Protein AF-A0A6J2WU23-F1 (afdb_monomer_lite)

Sequence (250 aa):
MPKSSPPLPSPATCTYACARCKHEIQDKYLLKINNLTWHVRCLECSVCRTSLQRICYIKNKEIFCKMDYLSLFGEKCAWCRLQFSACDWVRKARGNTYHLTCFACFSCKRQLSTGEEFGLVENRVLCRIHYDSMVESLRKAAENGSEITIEKVLPSTCSSKPSKRARTSFTEEQLQVMRRQFSQDNNPDARMLQRLANITGLSRRVIQVWFQNCRARHKKHPPQHRPLTEGASQSPLSVPPFSGEFYFSV

Radius of gyration: 31.5 Å; chains: 1; bounding box: 68×44×121 Å

Foldseek 3Di:
DDDDDDDDPDPPPPFQAAPQPRHTDPDPDWDADPNHIHDQQRQAAPPPRHRDNDDWDDDPNGIHDPVVCCVVPNAAAQQLRHTDDPPFDWFDDPNGIHGQQQCAALVPSHRDDFQFWWFADSNHIHGPVLVVVLVVVVVVCVVVVHDDDPCNSRPPPDPDPPPCPPDPDADPVLVVLLVVVCVVPLDDDPVVLVVSCVVRVHDSVVSNVVSVVVVVVVVDDDDDDDDDDDDDDDDDDDDPDPPRDTDGTD

Organism: Chanos chanos (NCBI:txid29144)

InterPro domains:
  IPR001356 Homeodomain [PF00046] (164-220)
  IPR001356 Homeodomain [PS50071] (161-221)
  IPR001356 Homeodomain [SM00389] (163-225)
  IPR001356 Homeodomain [cd00086] (164-221)
  IPR001781 Zinc finger, LIM-type [PF00412] (18-72)
  IPR001781 Zinc finger, LIM-type [PF00412] (77-132)
  IPR001781 Zinc finger, LIM-type [PS00478] (18-52)
  IPR001781 Zinc finger, LIM-type [PS00478] (77-112)
  IPR001781 Zinc finger, LIM-type [PS50023] (16-75)
  IPR001781 Zinc finger, LIM-type [PS50023] (76-137)
  IPR001781 Zinc finger, LIM-type [SM00132] (17-68)
  IPR001781 Zinc finger, LIM-type [SM00132] (76-130)
  IPR009057 Homedomain-like superfamily [SSF46689] (157-221)
  IPR017970 Homeobox, conserved site [PS00027] (196-219)
  IPR050453 LIM/homeobox transcription factors [PTHR24208] (15-232)

Secondary structure (DSSP, 8-state):
-PPPPPPPPPP-----BBTTT-SB--SSSEEEETTEEEEGGG-B-TTT--B-SS--EEETTEEE-HHHHHHHHS-B-TTT-PBPPTT--EEEETTEEEETTT-B-TTT-PBPPTT-EEEEETTEEEEHHHHHHHHHHHHHHHHTT----HHHHS--------------PPPHHHHHHHHHHHHH-SS--HHHHHHHHHHH---HHHHHHHHHHHHHHHT-------------------------PPEE--

pLDDT: mean 75.39, std 20.32, range [25.83, 94.06]

Structure (mmCIF, N/CA/C/O backbone):
data_AF-A0A6J2WU23-F1
#
_entry.id   AF-A0A6J2WU23-F1
#
loop_
_atom_site.group_PDB
_atom_site.id
_atom_site.type_symbol
_atom_site.label_atom_id
_atom_site.label_alt_id
_atom_site.label_comp_id
_atom_site.label_asym_id
_atom_site.label_entity_id
_atom_site.label_seq_id
_atom_site.pdbx_PDB_ins_code
_atom_site.Cartn_x
_atom_site.Cartn_y
_atom_site.Cartn_z
_atom_site.occupancy
_atom_site.B_iso_or_equiv
_atom_site.auth_seq_id
_atom_site.auth_comp_id
_atom_site.auth_asym_id
_atom_site.auth_atom_id
_atom_site.pdbx_PDB_model_num
ATOM 1 N N . MET A 1 1 ? -26.355 -0.522 82.756 1.00 44.69 1 MET A N 1
ATOM 2 C CA . MET A 1 1 ? -25.487 0.212 81.810 1.00 44.69 1 MET A CA 1
ATOM 3 C C . MET A 1 1 ? -25.199 -0.699 80.621 1.00 44.69 1 MET A C 1
ATOM 5 O O . MET A 1 1 ? -24.322 -1.550 80.735 1.00 44.69 1 MET A O 1
ATOM 9 N N . PRO A 1 2 ? -25.997 -0.643 79.541 1.00 41.84 2 PRO A N 1
ATOM 10 C CA . PRO A 1 2 ? -25.781 -1.491 78.374 1.00 41.84 2 PRO A CA 1
ATOM 11 C C . PRO A 1 2 ? -24.581 -0.972 77.571 1.00 41.84 2 PRO A C 1
ATOM 13 O O . PRO A 1 2 ? -24.478 0.218 77.286 1.00 41.84 2 PRO A O 1
ATOM 16 N N . LYS A 1 3 ? -23.649 -1.880 77.265 1.00 41.31 3 LYS A N 1
ATOM 17 C CA . LYS A 1 3 ? -22.446 -1.622 76.467 1.00 41.31 3 LYS A CA 1
ATOM 18 C C . LYS A 1 3 ? -22.849 -1.348 75.017 1.00 41.31 3 LYS A C 1
ATOM 20 O O . LYS A 1 3 ? -23.536 -2.164 74.408 1.00 41.31 3 LYS A O 1
ATOM 25 N N . SER A 1 4 ? -22.407 -0.214 74.485 1.00 42.97 4 SER A N 1
ATOM 26 C CA . SER A 1 4 ? -22.472 0.128 73.068 1.00 42.97 4 SER A CA 1
ATOM 27 C C . SER A 1 4 ? -21.645 -0.868 72.256 1.00 42.97 4 SER A C 1
ATOM 29 O O . SER A 1 4 ? -20.451 -1.059 72.490 1.00 42.97 4 SER A O 1
ATOM 31 N N . SER A 1 5 ? -22.302 -1.539 71.318 1.00 44.44 5 SER A N 1
ATOM 32 C CA . SER A 1 5 ? -21.668 -2.382 70.313 1.00 44.44 5 SER A CA 1
ATOM 33 C C . SER A 1 5 ? -20.854 -1.523 69.331 1.00 44.44 5 SER A C 1
ATOM 35 O O . SER A 1 5 ? -21.284 -0.421 68.980 1.00 44.44 5 SER A O 1
ATOM 37 N N . PRO A 1 6 ? -19.682 -1.994 68.869 1.00 57.41 6 PRO A N 1
ATOM 38 C CA . PRO A 1 6 ? -18.929 -1.310 67.825 1.00 57.41 6 PRO A CA 1
ATOM 39 C C . PRO A 1 6 ? -19.648 -1.442 66.468 1.00 57.41 6 PRO A C 1
ATOM 41 O O . PRO A 1 6 ? -20.333 -2.445 66.236 1.00 57.41 6 PRO A O 1
ATOM 44 N N . PRO A 1 7 ? -19.509 -0.458 65.559 1.00 53.03 7 PRO A N 1
ATOM 45 C CA . PRO A 1 7 ? -20.098 -0.544 64.230 1.00 53.03 7 PRO A CA 1
ATOM 46 C C . PRO A 1 7 ? -19.450 -1.685 63.435 1.00 53.03 7 PRO A C 1
ATOM 48 O O . PRO A 1 7 ? -18.230 -1.854 63.437 1.00 53.03 7 PRO A O 1
ATOM 51 N N . LEU A 1 8 ? -20.288 -2.477 62.764 1.00 44.59 8 LEU A N 1
ATOM 52 C CA . LEU A 1 8 ? -19.868 -3.525 61.834 1.00 44.59 8 LEU A CA 1
ATOM 53 C C . LEU A 1 8 ? -19.018 -2.922 60.699 1.00 44.59 8 LEU A C 1
ATOM 55 O O . LEU A 1 8 ? -19.364 -1.850 60.196 1.00 44.59 8 LEU A O 1
ATOM 59 N N . PRO A 1 9 ? -17.951 -3.602 60.239 1.00 49.75 9 PRO A N 1
ATOM 60 C CA . PRO A 1 9 ? -17.239 -3.191 59.040 1.00 49.75 9 PRO A CA 1
ATOM 61 C C . PRO A 1 9 ? -18.175 -3.360 57.838 1.00 49.75 9 PRO A C 1
ATOM 63 O O . PRO A 1 9 ? -18.618 -4.466 57.525 1.00 49.75 9 PRO A O 1
ATOM 66 N N . SER A 1 10 ? -18.498 -2.250 57.175 1.00 53.28 10 SER A N 1
ATOM 67 C CA . SER A 1 10 ? -19.174 -2.255 55.879 1.00 53.28 10 SER A CA 1
ATOM 68 C C . SER A 1 10 ? -18.409 -3.165 54.912 1.00 53.28 10 SER A C 1
ATOM 70 O O . SER A 1 10 ? -17.175 -3.087 54.884 1.00 53.28 10 SER A O 1
ATOM 72 N N . PRO A 1 11 ? -19.086 -4.005 54.106 1.00 46.84 11 PRO A N 1
ATOM 73 C CA . PRO A 1 11 ? -18.400 -4.799 53.100 1.00 46.84 11 PRO A CA 1
ATOM 74 C C . PRO A 1 11 ? -17.644 -3.830 52.195 1.00 46.84 11 PRO A C 1
ATOM 76 O O . PRO A 1 11 ? -18.236 -2.881 51.684 1.00 46.84 11 PRO A O 1
ATOM 79 N N . ALA A 1 12 ? -16.335 -4.033 52.052 1.00 48.00 12 ALA A N 1
ATOM 80 C CA . ALA A 1 12 ? -15.508 -3.276 51.129 1.00 48.00 12 ALA A CA 1
ATOM 81 C C . ALA A 1 12 ? -16.074 -3.474 49.718 1.00 48.00 12 ALA A C 1
ATOM 83 O O . ALA A 1 12 ? -15.761 -4.446 49.030 1.00 48.00 12 ALA A O 1
ATOM 84 N N . THR A 1 13 ? -16.974 -2.586 49.301 1.00 52.56 13 THR A N 1
ATOM 85 C CA . THR A 1 13 ? -17.459 -2.533 47.933 1.00 52.56 13 THR A CA 1
ATOM 86 C C . THR A 1 13 ? -16.245 -2.193 47.093 1.00 52.56 13 THR A C 1
ATOM 88 O O . THR A 1 13 ? -15.684 -1.107 47.216 1.00 52.56 13 THR A O 1
ATOM 91 N N . CYS A 1 14 ? -15.779 -3.157 46.304 1.00 55.19 14 CYS A N 1
ATOM 92 C CA . CYS A 1 14 ? -14.702 -2.950 45.352 1.00 55.19 14 CYS A CA 1
ATOM 93 C C . CYS A 1 14 ? -15.220 -1.954 44.304 1.00 55.19 14 CYS A C 1
ATOM 95 O O . CYS A 1 14 ? -15.916 -2.337 43.364 1.00 55.19 14 CYS A O 1
ATOM 97 N N . THR A 1 15 ? -14.990 -0.661 44.527 1.00 75.31 15 THR A N 1
ATOM 98 C CA . THR A 1 15 ? -15.504 0.395 43.661 1.00 75.31 15 THR A CA 1
ATOM 99 C C . THR A 1 15 ? -14.619 0.489 42.426 1.00 75.31 15 THR A C 1
ATOM 101 O O . THR A 1 15 ? -13.442 0.848 42.470 1.00 75.31 15 THR A O 1
ATOM 104 N N . TYR A 1 16 ? -15.173 0.094 41.281 1.00 85.88 16 TYR A N 1
ATOM 105 C CA . TYR A 1 16 ? -14.473 0.180 40.005 1.00 85.88 16 TYR A CA 1
ATOM 106 C C . TYR A 1 16 ? -14.547 1.614 39.482 1.00 85.88 16 TYR A C 1
ATOM 108 O O . TYR A 1 16 ? -15.615 2.083 39.099 1.00 85.88 16 TYR A O 1
ATOM 116 N N . ALA A 1 17 ? -13.417 2.320 39.431 1.00 90.44 17 ALA A N 1
ATOM 117 C CA . ALA A 1 17 ? -13.354 3.673 38.883 1.00 90.44 17 ALA A CA 1
ATOM 118 C C . ALA A 1 17 ? -13.149 3.652 37.359 1.00 90.44 17 ALA A C 1
ATOM 120 O O . ALA A 1 17 ? -12.298 2.931 36.830 1.00 90.44 17 ALA A O 1
ATOM 121 N N . CYS A 1 18 ? -13.906 4.461 36.618 1.00 89.50 18 CYS A N 1
ATOM 122 C CA . CYS A 1 18 ? -13.757 4.558 35.172 1.00 89.50 18 CYS A CA 1
ATOM 123 C C . CYS A 1 18 ? -12.449 5.267 34.799 1.00 89.50 18 CYS A C 1
ATOM 125 O O . CYS A 1 18 ? -12.229 6.428 35.138 1.00 89.50 18 CYS A O 1
ATOM 127 N N . ALA A 1 19 ? -11.606 4.616 34.001 1.00 86.75 19 ALA A N 1
ATOM 128 C CA . ALA A 1 19 ? -10.313 5.161 33.599 1.00 86.75 19 ALA A CA 1
ATOM 129 C C . ALA A 1 19 ? -10.407 6.460 32.772 1.00 86.75 19 ALA A C 1
ATOM 131 O O . ALA A 1 19 ? -9.447 7.235 32.782 1.00 86.75 19 ALA A O 1
ATOM 132 N N . ARG A 1 20 ? -11.552 6.733 32.126 1.00 86.44 20 ARG A N 1
ATOM 133 C CA . ARG A 1 20 ? -11.805 7.972 31.372 1.00 86.44 20 ARG A CA 1
ATOM 134 C C . ARG A 1 20 ? -12.333 9.109 32.232 1.00 86.44 20 ARG A C 1
ATOM 136 O O . ARG A 1 20 ? -11.664 10.123 32.372 1.00 86.44 20 ARG A O 1
ATOM 143 N N . CYS A 1 21 ? -13.546 8.958 32.767 1.00 89.31 21 CYS A N 1
ATOM 144 C CA . C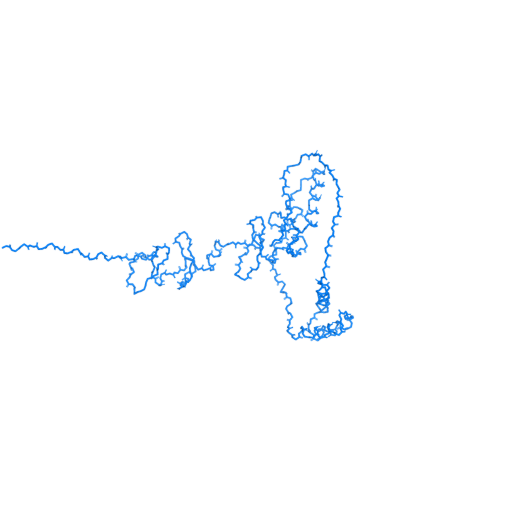YS A 1 21 ? -14.222 10.035 33.487 1.00 89.31 21 CYS A CA 1
ATOM 145 C C . CYS A 1 21 ? -13.824 10.105 34.962 1.00 89.31 21 CYS A C 1
ATOM 147 O O . CYS A 1 21 ? -14.215 11.054 35.624 1.00 89.31 21 CYS A O 1
ATOM 149 N N . LYS A 1 22 ? -13.075 9.123 35.480 1.00 89.06 22 LYS A N 1
ATOM 150 C CA . LYS A 1 22 ? -12.632 9.012 36.883 1.00 89.06 22 LYS A CA 1
ATOM 151 C C . LYS A 1 22 ? -13.746 8.823 37.917 1.00 89.06 22 LYS A C 1
ATOM 153 O O . LYS A 1 22 ? -13.446 8.736 39.098 1.00 89.06 22 LYS A O 1
ATOM 158 N N . HIS A 1 23 ? -14.997 8.696 37.480 1.00 88.88 23 HIS A N 1
ATOM 159 C CA . HIS A 1 23 ? -16.135 8.415 38.354 1.00 88.88 23 HIS A CA 1
ATOM 160 C C . HIS A 1 23 ? -16.302 6.909 38.578 1.00 88.88 23 HIS A C 1
ATOM 162 O O . HIS A 1 23 ? -15.883 6.106 37.738 1.00 88.88 23 HIS A O 1
ATOM 168 N N . GLU A 1 24 ? -16.932 6.532 39.688 1.00 90.69 24 GLU A N 1
ATOM 169 C CA . GLU A 1 24 ? -17.280 5.142 39.988 1.00 90.69 24 GLU A CA 1
ATOM 170 C C . GLU A 1 24 ? -18.292 4.577 38.987 1.00 90.69 24 GLU A C 1
ATOM 172 O O . GLU A 1 24 ? -19.225 5.259 38.560 1.00 90.69 24 GLU A O 1
ATOM 177 N N . ILE A 1 25 ? -18.096 3.313 38.616 1.00 89.75 25 ILE A N 1
ATOM 178 C CA . ILE A 1 25 ? -18.970 2.584 37.705 1.00 89.75 25 ILE A CA 1
ATOM 179 C C . ILE A 1 25 ? -20.059 1.900 38.527 1.00 89.75 25 ILE A C 1
ATOM 181 O O . ILE A 1 25 ? -19.815 0.880 39.167 1.00 89.75 25 ILE A O 1
ATOM 185 N N . GLN A 1 26 ? -21.264 2.459 38.467 1.00 87.25 26 GLN A N 1
ATOM 186 C CA . GLN A 1 26 ? -22.479 1.881 39.058 1.00 87.25 26 GLN A CA 1
ATOM 187 C C . GLN A 1 26 ? -23.346 1.146 38.016 1.00 87.25 26 GLN A C 1
ATOM 189 O O . GLN A 1 26 ? -24.405 0.613 38.343 1.00 87.25 26 GLN A O 1
ATOM 194 N N . ASP A 1 27 ? -22.907 1.120 36.752 1.00 84.56 27 ASP A N 1
ATOM 195 C CA . ASP A 1 27 ? -23.620 0.473 35.649 1.00 84.56 27 ASP A CA 1
ATOM 196 C C . ASP A 1 27 ? -23.732 -1.048 35.865 1.00 84.56 27 ASP A C 1
ATOM 198 O O . ASP A 1 27 ? -22.808 -1.698 36.354 1.00 84.56 27 ASP A O 1
ATOM 202 N N . LYS A 1 28 ? -24.834 -1.647 35.385 1.00 85.56 28 LYS A N 1
ATOM 203 C CA . LYS A 1 28 ? -25.058 -3.108 35.415 1.00 85.56 28 LYS A CA 1
ATOM 204 C C . LYS A 1 28 ? -23.941 -3.902 34.723 1.00 85.56 28 LYS A C 1
ATOM 206 O O . LYS A 1 28 ? -23.677 -5.045 35.088 1.00 85.56 28 LYS A O 1
ATOM 211 N N . TYR A 1 29 ? -23.316 -3.310 33.707 1.00 84.69 29 TYR A N 1
ATOM 212 C CA . TYR A 1 29 ? -22.231 -3.912 32.942 1.00 84.69 29 TYR A CA 1
ATOM 213 C C . TYR A 1 29 ? -21.054 -2.940 32.868 1.00 84.69 29 TYR A C 1
ATOM 215 O O . TYR A 1 29 ? -21.227 -1.774 32.515 1.00 84.69 29 TYR A O 1
ATOM 223 N N . LEU A 1 30 ? -19.850 -3.440 33.149 1.00 88.06 30 LEU A N 1
ATOM 224 C CA . LEU A 1 30 ? -18.594 -2.702 33.022 1.00 88.06 30 LEU A CA 1
ATOM 225 C C . LEU A 1 30 ? -17.672 -3.389 32.019 1.00 88.06 30 LEU A C 1
ATOM 227 O O . LEU A 1 30 ? -17.713 -4.608 31.850 1.00 88.06 30 LEU A O 1
ATOM 231 N N . LEU A 1 31 ? -16.815 -2.608 31.367 1.00 86.31 31 LEU A N 1
ATOM 232 C CA . LEU A 1 31 ? -15.816 -3.123 30.435 1.00 86.31 31 LEU A CA 1
ATOM 233 C C . LEU A 1 31 ? -14.444 -3.095 31.106 1.00 86.31 31 LEU A C 1
ATOM 235 O O . LEU A 1 31 ? -13.996 -2.043 31.563 1.00 86.31 31 LEU A O 1
ATOM 239 N N . LYS A 1 32 ? -13.767 -4.246 31.163 1.00 86.38 32 LYS A N 1
ATOM 240 C CA . LYS A 1 32 ? -12.414 -4.373 31.717 1.00 86.38 32 LYS A CA 1
ATOM 241 C C . LYS A 1 32 ? -11.422 -4.661 30.597 1.00 86.38 32 LYS A C 1
ATOM 243 O O . LYS A 1 32 ? -11.513 -5.694 29.943 1.00 86.38 32 LYS A O 1
ATOM 248 N N . ILE A 1 33 ? -10.476 -3.751 30.377 1.00 83.69 33 ILE A N 1
ATOM 249 C CA . ILE A 1 33 ? -9.477 -3.858 29.309 1.00 83.69 33 ILE A CA 1
ATOM 250 C C . ILE A 1 33 ? -8.111 -3.467 29.872 1.00 83.69 33 ILE A C 1
ATOM 252 O O . ILE A 1 33 ? -7.946 -2.371 30.404 1.00 83.69 33 ILE A O 1
ATOM 256 N N . ASN A 1 34 ? -7.131 -4.370 29.759 1.00 80.31 34 ASN A N 1
ATOM 257 C CA . ASN A 1 34 ? -5.760 -4.184 30.252 1.00 80.31 34 ASN A CA 1
ATOM 258 C C . ASN A 1 34 ? -5.694 -3.694 31.717 1.00 80.31 34 ASN A C 1
ATOM 260 O O . ASN A 1 34 ? -4.994 -2.736 32.037 1.00 80.31 34 ASN A O 1
ATOM 264 N N . ASN A 1 35 ? -6.486 -4.323 32.594 1.00 82.69 35 ASN A N 1
ATOM 265 C CA . ASN A 1 35 ? -6.643 -3.986 34.019 1.00 82.69 35 ASN A CA 1
ATOM 266 C C . ASN A 1 35 ? -7.264 -2.614 34.334 1.00 82.69 35 ASN A C 1
ATOM 268 O O . ASN A 1 35 ? -7.374 -2.258 35.504 1.00 82.69 35 ASN A O 1
ATOM 272 N N . LEU A 1 36 ? -7.741 -1.882 33.328 1.00 86.25 36 LEU A N 1
ATOM 273 C CA . LEU A 1 36 ? -8.534 -0.668 33.501 1.00 86.25 36 LEU A CA 1
ATOM 274 C C . LEU A 1 36 ? -10.021 -0.968 33.307 1.00 86.25 36 LEU A C 1
ATOM 276 O O . LEU A 1 36 ? -10.394 -1.783 32.462 1.00 86.25 36 LEU A O 1
ATOM 280 N N . THR A 1 37 ? -10.870 -0.281 34.065 1.00 89.25 37 THR A N 1
ATOM 281 C CA . THR A 1 37 ? -12.329 -0.403 33.990 1.00 89.25 37 THR A CA 1
ATOM 282 C C . THR A 1 37 ? -12.953 0.826 33.341 1.00 89.25 37 THR A C 1
ATOM 284 O O . THR A 1 37 ? -12.510 1.953 33.561 1.00 89.25 37 THR A O 1
ATOM 287 N N . TRP A 1 38 ? -13.979 0.623 32.517 1.00 88.62 38 TRP A N 1
ATOM 288 C CA . TRP A 1 38 ? -14.621 1.668 31.721 1.00 88.62 38 TRP A CA 1
ATOM 289 C C . TRP A 1 38 ? -1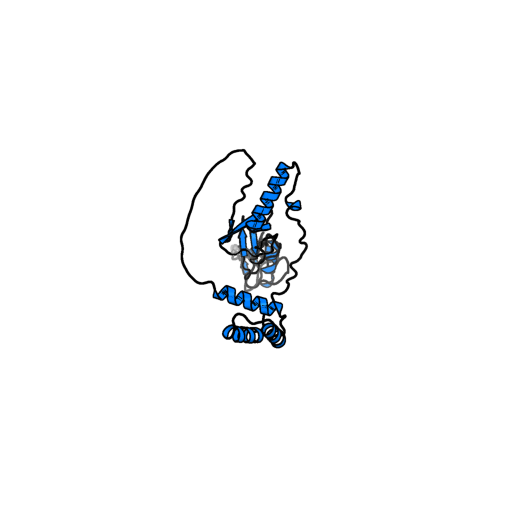6.141 1.497 31.739 1.00 88.62 38 TRP A C 1
ATOM 291 O O . TRP A 1 38 ? -16.637 0.370 31.672 1.00 88.62 38 TRP A O 1
ATOM 301 N N . HIS A 1 39 ? -16.881 2.610 31.766 1.00 88.94 39 HIS A N 1
ATOM 302 C CA . HIS A 1 39 ? -18.295 2.577 31.388 1.00 88.94 39 HIS A CA 1
ATOM 303 C C . HIS A 1 39 ? -18.425 2.174 29.916 1.00 88.94 39 HIS A C 1
ATOM 305 O O . HIS A 1 39 ? -17.589 2.571 29.098 1.00 88.94 39 HIS A O 1
ATOM 311 N N . VAL A 1 40 ? -19.525 1.506 29.557 1.00 86.81 40 VAL A N 1
ATOM 312 C CA . VAL A 1 40 ? -19.837 1.153 28.158 1.00 86.81 40 VAL A CA 1
ATOM 313 C C . VAL A 1 40 ? -19.834 2.398 27.263 1.00 86.81 40 VAL A C 1
ATOM 315 O O . VAL A 1 40 ? -19.219 2.405 26.202 1.00 86.81 40 VAL A O 1
ATOM 318 N N . ARG A 1 41 ? -20.432 3.495 27.742 1.00 86.69 41 ARG A N 1
ATOM 319 C CA . ARG A 1 41 ? -20.443 4.800 27.056 1.00 86.69 41 ARG A CA 1
ATOM 320 C C . ARG A 1 41 ? -19.096 5.522 27.053 1.00 86.69 41 ARG A C 1
ATOM 322 O O . ARG A 1 41 ? -18.841 6.348 26.194 1.00 86.69 41 ARG A O 1
ATOM 329 N N . CYS A 1 42 ? -18.228 5.249 28.027 1.00 87.31 42 CYS A N 1
ATOM 330 C CA . CYS A 1 42 ? -16.946 5.944 28.129 1.00 87.31 42 CYS A CA 1
ATOM 331 C C . CYS A 1 42 ? -15.865 5.305 27.257 1.00 87.31 42 CYS A C 1
ATOM 333 O O . CYS A 1 42 ? -14.814 5.922 27.083 1.00 87.31 42 CYS A O 1
ATOM 335 N N . LEU A 1 43 ? -16.101 4.111 26.712 1.00 88.38 43 LEU A N 1
ATOM 336 C CA . LEU A 1 43 ? -15.170 3.434 25.826 1.00 88.38 43 LEU A CA 1
ATOM 337 C C . LEU A 1 43 ? -15.256 4.020 24.408 1.00 88.38 43 LEU A C 1
ATOM 339 O O . LEU A 1 43 ? -15.956 3.507 23.541 1.00 88.38 43 LEU A O 1
ATOM 343 N N . GLU A 1 44 ? -14.543 5.117 24.173 1.00 90.69 44 GLU A N 1
ATOM 344 C CA . GLU A 1 44 ? -14.465 5.782 22.868 1.00 90.69 44 GLU A CA 1
ATOM 345 C C . GLU A 1 44 ? -13.011 5.981 22.454 1.00 90.69 44 GLU A C 1
ATOM 347 O O . GLU A 1 44 ? -12.106 6.033 23.289 1.00 90.69 44 GLU A O 1
ATOM 352 N N . CYS A 1 45 ? -12.791 6.142 21.154 1.00 90.25 45 CYS A N 1
ATOM 353 C CA . CYS A 1 45 ? -11.481 6.509 20.643 1.00 90.25 45 CYS A CA 1
ATOM 354 C C . CYS A 1 45 ? -11.058 7.912 21.114 1.00 90.25 45 CYS A C 1
ATOM 356 O O . CYS A 1 45 ? -11.806 8.872 20.948 1.00 90.25 45 CYS A O 1
ATOM 358 N N . SER A 1 46 ? -9.825 8.060 21.602 1.00 90.06 46 SER A N 1
ATOM 359 C CA . SER A 1 46 ? -9.245 9.348 22.005 1.00 90.06 46 SER A CA 1
ATOM 360 C C . SER A 1 46 ? -9.182 10.381 20.871 1.00 90.06 46 SER A C 1
ATOM 362 O O . SER A 1 46 ? -9.217 11.577 21.148 1.00 90.06 46 SER A O 1
ATOM 364 N N . VAL A 1 47 ? -9.128 9.931 19.610 1.00 88.81 47 VAL A N 1
ATOM 365 C CA . VAL A 1 47 ? -9.013 10.784 18.416 1.00 88.81 47 VAL A CA 1
ATOM 366 C C . VAL A 1 47 ? -10.395 11.116 17.851 1.00 88.81 47 VAL A C 1
ATOM 368 O O . VAL A 1 47 ? -10.860 12.242 17.998 1.00 88.81 47 VAL A O 1
ATOM 371 N N . CYS A 1 48 ? -11.090 10.144 17.249 1.00 89.31 48 CYS A N 1
ATOM 372 C CA . CYS A 1 48 ? -12.377 10.392 16.587 1.00 89.31 48 CYS A CA 1
ATOM 373 C C . CYS A 1 48 ? -13.608 10.349 17.506 1.00 89.31 48 CYS A C 1
ATOM 375 O O . CYS A 1 48 ? -14.719 10.548 17.023 1.00 89.31 48 CYS A O 1
ATOM 377 N N . ARG A 1 49 ? -13.452 10.026 18.800 1.00 89.44 49 ARG A N 1
ATOM 378 C CA . ARG A 1 49 ? -14.552 9.887 19.783 1.00 89.44 49 ARG A CA 1
ATOM 379 C C . ARG A 1 49 ? -15.630 8.853 19.432 1.00 89.44 49 ARG A C 1
ATOM 381 O O . ARG A 1 49 ? -16.643 8.768 20.113 1.00 89.44 49 ARG A O 1
ATOM 388 N N . THR A 1 50 ? -15.399 8.005 18.430 1.00 88.00 50 THR A N 1
ATOM 389 C CA . THR A 1 50 ? -16.325 6.914 18.095 1.00 88.00 50 THR A CA 1
ATOM 390 C C . THR A 1 50 ? -16.389 5.908 19.243 1.00 88.00 50 THR A C 1
ATOM 392 O O . THR A 1 50 ? -15.344 5.475 19.737 1.00 88.00 50 THR A O 1
ATOM 395 N N . SER A 1 51 ? -17.605 5.523 19.644 1.00 88.62 51 SER A N 1
ATOM 396 C CA . SER A 1 51 ? -17.848 4.483 20.650 1.00 88.62 51 SER A CA 1
ATOM 397 C C . SER A 1 51 ? -17.359 3.119 20.161 1.00 88.62 51 SER A C 1
ATOM 399 O O . SER A 1 51 ? -17.668 2.682 19.052 1.00 88.62 51 SER A O 1
ATOM 401 N N . LEU A 1 52 ? -16.562 2.446 20.987 1.00 85.94 52 LEU A N 1
ATOM 402 C CA . LEU A 1 52 ? -15.926 1.174 20.676 1.00 85.94 52 LEU A CA 1
ATOM 403 C C . LEU A 1 52 ? -16.636 0.075 21.459 1.00 85.94 52 LEU A C 1
ATOM 405 O O . LEU A 1 52 ? -16.490 -0.022 22.668 1.00 85.94 52 LEU A O 1
ATOM 409 N N . GLN A 1 53 ? -17.405 -0.765 20.770 1.00 71.44 53 GLN A N 1
ATOM 410 C CA . GLN A 1 53 ? -18.221 -1.792 21.432 1.00 71.44 53 GLN A CA 1
ATOM 411 C C . GLN A 1 53 ? -17.557 -3.174 21.495 1.00 71.44 53 GLN A C 1
ATOM 413 O O . GLN A 1 53 ? -17.936 -3.997 22.321 1.00 71.44 53 GLN A O 1
ATOM 418 N N . ARG A 1 54 ? -16.604 -3.466 20.596 1.00 68.94 54 ARG A N 1
ATOM 419 C CA . ARG A 1 54 ? -16.065 -4.829 20.413 1.00 68.94 54 ARG A CA 1
ATOM 420 C C . ARG A 1 54 ? -14.547 -4.909 20.331 1.00 68.94 54 ARG A C 1
ATOM 422 O O . ARG A 1 54 ? -13.951 -5.738 21.004 1.00 68.94 54 ARG A O 1
ATOM 429 N N . ILE A 1 55 ? -13.924 -4.080 19.496 1.00 77.75 55 ILE A N 1
ATOM 430 C CA . ILE A 1 55 ? -12.476 -4.117 19.267 1.00 77.75 55 ILE A CA 1
ATOM 431 C C . ILE A 1 55 ? -11.925 -2.710 19.454 1.00 77.75 55 ILE A C 1
ATOM 433 O O . ILE A 1 55 ? -12.382 -1.761 18.816 1.00 77.75 55 ILE A O 1
ATOM 437 N N . CYS A 1 56 ? -10.927 -2.591 20.317 1.00 86.44 56 CYS A N 1
ATOM 438 C CA . CYS A 1 56 ? -10.220 -1.355 20.600 1.00 86.44 56 CYS A CA 1
ATOM 439 C C . CYS A 1 56 ? -8.721 -1.630 20.705 1.00 86.44 56 CYS A C 1
ATOM 441 O O . CYS A 1 56 ? -8.307 -2.723 21.093 1.00 86.44 56 CYS A O 1
ATOM 443 N N . TYR A 1 57 ? -7.913 -0.628 20.386 1.00 86.00 57 TYR A N 1
ATOM 444 C CA . TYR A 1 57 ? -6.461 -0.714 20.463 1.00 86.00 57 TYR A CA 1
ATOM 445 C C . TYR A 1 57 ? -5.960 0.214 21.564 1.00 86.00 57 TYR A C 1
ATOM 447 O O . TYR A 1 57 ? -6.434 1.341 21.675 1.00 86.00 57 TYR A O 1
ATOM 455 N N . ILE A 1 58 ? -5.009 -0.250 22.375 1.00 86.38 58 ILE A N 1
ATOM 456 C CA . ILE A 1 58 ? -4.455 0.530 23.486 1.00 86.38 58 ILE A CA 1
ATOM 457 C C . ILE A 1 58 ? -3.000 0.879 23.200 1.00 86.38 58 ILE A C 1
ATOM 459 O O . ILE A 1 58 ? -2.204 0.007 22.849 1.00 86.38 58 ILE A O 1
ATOM 463 N N . LYS A 1 59 ? -2.639 2.148 23.401 1.00 86.12 59 LYS A N 1
ATOM 464 C CA . LYS A 1 59 ? -1.245 2.605 23.447 1.00 86.12 59 LYS A CA 1
ATOM 465 C C . LYS A 1 59 ? -1.114 3.710 24.483 1.00 86.12 59 LYS A C 1
ATOM 467 O O . LYS A 1 59 ? -1.973 4.575 24.548 1.00 86.12 59 LYS A O 1
ATOM 472 N N . ASN A 1 60 ? -0.072 3.667 25.312 1.00 85.44 60 ASN A N 1
ATOM 473 C CA . ASN A 1 60 ? 0.193 4.686 26.339 1.00 85.44 60 ASN A CA 1
ATOM 474 C C . ASN A 1 60 ? -1.002 4.972 27.277 1.00 85.44 60 ASN A C 1
ATOM 476 O O . ASN A 1 60 ? -1.201 6.104 27.698 1.00 85.44 60 ASN A O 1
ATOM 480 N N . LYS A 1 61 ? -1.789 3.938 27.622 1.00 82.38 61 LYS A N 1
ATOM 481 C CA . LYS A 1 61 ? -3.028 4.025 28.432 1.00 82.38 61 LYS A CA 1
ATOM 482 C C . LYS A 1 61 ? -4.193 4.781 27.767 1.00 82.38 61 LYS A C 1
ATOM 484 O O . LYS A 1 61 ? -5.219 4.987 28.409 1.00 82.38 61 LYS A O 1
ATOM 489 N N . GLU A 1 62 ? -4.073 5.122 26.489 1.00 84.69 62 GLU A N 1
ATOM 490 C CA . GLU A 1 62 ? -5.144 5.691 25.675 1.00 84.69 62 GLU A CA 1
ATOM 491 C C . GLU A 1 62 ? -5.778 4.635 24.769 1.00 84.69 62 GLU A C 1
ATOM 493 O O . GLU A 1 62 ? -5.144 3.636 24.412 1.00 84.69 62 GLU A O 1
ATOM 498 N N . ILE A 1 63 ? -7.041 4.863 24.402 1.00 87.94 63 ILE A N 1
ATOM 499 C CA . ILE A 1 63 ? -7.849 3.934 23.616 1.00 87.94 63 ILE A CA 1
ATOM 500 C C . ILE A 1 63 ? -8.094 4.509 22.227 1.00 87.94 63 ILE A C 1
ATOM 502 O O . ILE A 1 63 ? -8.520 5.647 22.063 1.00 87.94 63 ILE A O 1
ATOM 506 N N . PHE A 1 64 ? -7.871 3.690 21.209 1.00 87.12 64 PHE A N 1
ATOM 507 C CA . PHE A 1 64 ? -7.984 4.071 19.813 1.00 87.12 64 PHE A CA 1
ATOM 508 C C . PHE A 1 64 ? -8.915 3.118 19.064 1.00 87.12 64 PHE A C 1
ATOM 510 O O . PHE A 1 64 ? -8.956 1.910 19.329 1.00 87.12 64 PHE A O 1
ATOM 517 N N . CYS A 1 65 ? -9.647 3.655 18.087 1.00 86.50 65 CYS A N 1
ATOM 518 C CA . CYS A 1 65 ? -10.293 2.822 17.086 1.00 86.50 65 CYS A CA 1
ATOM 519 C C . CYS A 1 65 ? -9.222 2.192 16.181 1.00 86.50 65 CYS A C 1
ATOM 521 O O . CYS A 1 65 ? -8.094 2.684 16.103 1.00 86.50 65 CYS A O 1
ATOM 523 N N . LYS A 1 66 ? -9.574 1.117 15.465 1.00 84.00 66 LYS A N 1
ATOM 524 C CA . LYS A 1 66 ? -8.654 0.463 14.519 1.00 84.00 66 LYS A CA 1
ATOM 525 C C . LYS A 1 66 ? -8.044 1.465 13.537 1.00 84.00 66 LYS A C 1
ATOM 527 O O . LYS A 1 66 ? -6.843 1.428 13.311 1.00 84.00 66 LYS A O 1
ATOM 532 N N . MET A 1 67 ? -8.866 2.350 12.976 1.00 83.00 67 MET A N 1
ATOM 533 C CA . MET A 1 67 ? -8.447 3.307 11.953 1.00 83.00 67 MET A CA 1
ATOM 534 C C . MET A 1 67 ? -7.441 4.330 12.495 1.00 83.00 67 MET A C 1
ATOM 536 O O . MET A 1 67 ? -6.383 4.501 11.903 1.00 83.00 67 MET A O 1
ATOM 540 N N . ASP A 1 68 ? -7.719 4.949 13.643 1.00 84.12 68 ASP A N 1
ATOM 541 C CA . ASP A 1 68 ? -6.843 5.972 14.227 1.00 84.12 68 ASP A CA 1
ATOM 542 C C . ASP A 1 68 ? -5.574 5.372 14.829 1.00 84.12 68 ASP A C 1
ATOM 544 O O . ASP A 1 68 ? -4.495 5.943 14.686 1.00 84.12 68 ASP A O 1
ATOM 548 N N . TYR A 1 69 ? -5.671 4.191 15.449 1.00 87.56 69 TYR A N 1
ATOM 549 C CA . TYR A 1 69 ? -4.497 3.468 15.937 1.00 87.56 69 TYR A CA 1
ATOM 550 C C . TYR A 1 69 ? -3.531 3.173 14.796 1.00 87.56 69 TYR A C 1
ATOM 552 O O . TYR A 1 69 ? -2.333 3.429 14.893 1.00 87.56 69 TYR A O 1
ATOM 560 N N . LEU A 1 70 ? -4.071 2.640 13.701 1.00 82.06 70 LEU A N 1
ATOM 561 C CA . LEU A 1 70 ? -3.311 2.364 12.501 1.00 82.06 70 LEU A CA 1
ATOM 562 C C . LEU A 1 70 ? -2.772 3.680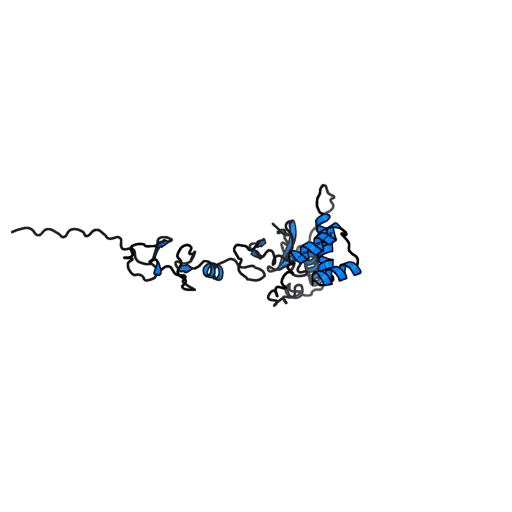 11.907 1.00 82.06 70 LEU A C 1
ATOM 564 O O . LEU A 1 70 ? -1.584 3.754 11.610 1.00 82.06 70 LEU A O 1
ATOM 568 N N . SER A 1 71 ? -3.560 4.745 11.808 1.00 81.44 71 SER A N 1
ATOM 569 C CA . SER A 1 71 ? -3.106 6.018 11.226 1.00 81.44 71 SER A CA 1
ATOM 570 C C . SER A 1 71 ? -1.918 6.636 11.985 1.00 81.44 71 SER A C 1
ATOM 572 O O . SER A 1 71 ? -0.938 7.095 11.378 1.00 81.44 71 SER A O 1
ATOM 574 N N . LEU A 1 72 ? -1.979 6.597 13.320 1.00 81.44 72 LEU A N 1
ATOM 575 C CA . LEU A 1 72 ? -0.970 7.174 14.209 1.00 81.44 72 LEU A CA 1
ATOM 576 C C . LEU A 1 72 ? 0.248 6.268 14.412 1.00 81.44 72 LEU A C 1
ATOM 578 O O . LEU A 1 72 ? 1.372 6.759 14.488 1.00 81.44 72 LEU A O 1
ATOM 582 N N . PHE A 1 73 ? 0.042 4.955 14.514 1.00 85.25 73 PHE A N 1
ATOM 583 C CA . PHE A 1 73 ? 1.066 4.012 14.979 1.00 85.25 73 PHE A CA 1
ATOM 584 C C . PHE A 1 73 ? 1.306 2.825 14.051 1.00 85.25 73 PHE A C 1
ATOM 586 O O . PHE A 1 73 ? 2.220 2.041 14.298 1.00 85.25 73 PHE A O 1
ATOM 593 N N . GLY A 1 74 ? 0.474 2.657 13.032 1.00 83.62 74 GLY A N 1
ATOM 594 C CA . GLY A 1 74 ? 0.584 1.571 12.076 1.00 83.62 74 GLY A CA 1
ATOM 595 C C . GLY A 1 74 ? 1.774 1.751 11.144 1.00 83.62 74 GLY A C 1
ATOM 596 O O . GLY A 1 74 ? 2.185 2.865 10.810 1.00 83.62 74 GLY A O 1
ATOM 597 N N . GLU A 1 75 ? 2.308 0.617 10.706 1.00 85.69 75 GLU A N 1
ATOM 598 C CA . GLU A 1 75 ? 3.379 0.568 9.723 1.00 85.69 75 GLU A CA 1
ATOM 599 C C . GLU A 1 75 ? 2.910 1.191 8.398 1.00 85.69 75 GLU A C 1
ATOM 601 O O . GLU A 1 75 ? 1.778 0.976 7.947 1.00 85.69 75 GLU A O 1
ATOM 606 N N . LYS A 1 76 ? 3.777 2.000 7.785 1.00 89.62 76 LYS A N 1
ATOM 607 C CA . LYS A 1 76 ? 3.496 2.723 6.540 1.00 89.62 76 LYS A CA 1
ATOM 608 C C . LYS A 1 76 ? 4.402 2.202 5.442 1.00 89.62 76 LYS A C 1
ATOM 610 O O . LYS A 1 76 ? 5.543 1.823 5.691 1.00 89.62 76 LYS A O 1
ATOM 615 N N . CYS A 1 77 ? 3.915 2.244 4.210 1.00 90.50 77 CYS A N 1
ATOM 616 C CA . CYS A 1 77 ? 4.725 1.885 3.063 1.00 90.50 77 CYS A CA 1
ATOM 617 C C . CYS A 1 77 ? 5.949 2.804 2.957 1.00 90.50 77 CYS A C 1
ATOM 619 O O . CYS A 1 77 ? 5.807 4.023 2.875 1.00 90.50 77 CYS A O 1
ATOM 621 N N . ALA A 1 78 ? 7.151 2.229 2.897 1.00 90.62 78 ALA A N 1
ATOM 622 C CA . ALA A 1 78 ? 8.391 3.002 2.816 1.00 90.62 78 ALA A CA 1
ATOM 623 C C . ALA A 1 78 ? 8.509 3.825 1.520 1.00 90.62 78 ALA A C 1
ATOM 625 O O . ALA A 1 78 ? 9.212 4.832 1.497 1.00 90.62 78 ALA A O 1
ATOM 626 N N . TRP A 1 79 ? 7.769 3.434 0.476 1.00 88.88 79 TRP A N 1
ATOM 627 C CA . TRP A 1 79 ? 7.669 4.161 -0.787 1.00 88.88 79 TRP A CA 1
ATOM 628 C C . TRP A 1 79 ? 6.575 5.241 -0.776 1.00 88.88 79 TRP A C 1
ATOM 630 O O . TRP A 1 79 ? 6.874 6.429 -0.796 1.00 88.88 79 TRP A O 1
ATOM 640 N N . CYS A 1 80 ? 5.291 4.859 -0.740 1.00 88.56 80 CYS A N 1
ATOM 641 C CA . CYS A 1 80 ? 4.194 5.824 -0.897 1.00 88.56 80 CYS A CA 1
ATOM 642 C C . CYS A 1 80 ? 3.760 6.505 0.409 1.00 88.56 80 CYS A C 1
ATOM 644 O O . CYS A 1 80 ? 2.881 7.362 0.374 1.00 88.56 80 CYS A O 1
ATOM 646 N N . ARG A 1 81 ? 4.328 6.102 1.554 1.00 87.94 81 ARG A N 1
ATOM 647 C CA . ARG A 1 81 ? 3.999 6.580 2.911 1.00 87.94 81 ARG A CA 1
ATOM 648 C C . ARG A 1 81 ? 2.543 6.374 3.343 1.00 87.94 81 ARG A C 1
ATOM 650 O O . ARG A 1 81 ? 2.169 6.796 4.435 1.00 87.94 81 ARG A O 1
ATOM 657 N N . LEU A 1 82 ? 1.740 5.689 2.529 1.00 86.06 82 LEU A N 1
ATOM 658 C CA . LEU A 1 82 ? 0.374 5.313 2.869 1.00 86.06 82 LEU A CA 1
ATOM 659 C C . LEU A 1 82 ? 0.354 4.074 3.762 1.00 86.06 82 LEU A C 1
ATOM 661 O O . LEU A 1 82 ? 1.261 3.240 3.736 1.00 86.06 82 LEU A O 1
ATOM 665 N N . GLN A 1 83 ? -0.715 3.982 4.538 1.00 85.50 83 GLN A N 1
ATOM 666 C CA . GLN A 1 83 ? -1.038 2.854 5.391 1.00 85.50 83 GLN A CA 1
ATOM 667 C C . GLN A 1 83 ? -1.498 1.636 4.587 1.00 85.50 83 GLN A C 1
ATOM 669 O O . GLN A 1 83 ? -2.208 1.787 3.595 1.00 85.50 83 GLN A O 1
ATOM 674 N N . PHE A 1 84 ? -1.158 0.450 5.089 1.00 82.69 84 PHE A N 1
ATOM 675 C CA . PHE A 1 84 ? -1.699 -0.824 4.633 1.00 82.69 84 PHE A CA 1
ATOM 676 C C . PHE A 1 84 ? -3.130 -1.075 5.127 1.00 82.69 84 PHE A C 1
ATOM 678 O O . PHE A 1 84 ? -3.457 -0.888 6.302 1.00 82.69 84 PHE A O 1
ATOM 685 N N . SER A 1 85 ? -3.965 -1.571 4.225 1.00 79.19 85 SER A N 1
ATOM 686 C CA . SER A 1 85 ? -5.244 -2.214 4.499 1.00 79.19 85 SER A CA 1
ATOM 687 C C . SER A 1 85 ? -5.054 -3.689 4.864 1.00 79.19 85 SER A C 1
ATOM 689 O O . SER A 1 85 ? -4.062 -4.318 4.506 1.00 79.19 85 SER A O 1
ATOM 691 N N . ALA A 1 86 ? -6.050 -4.286 5.522 1.00 75.12 86 ALA A N 1
ATOM 692 C CA . ALA A 1 86 ? -6.044 -5.714 5.857 1.00 75.12 86 ALA A CA 1
ATOM 693 C C . ALA A 1 86 ? -5.999 -6.634 4.620 1.00 75.12 86 ALA A C 1
ATOM 695 O O . ALA A 1 86 ? -5.587 -7.782 4.732 1.00 75.12 86 ALA A O 1
ATOM 696 N N . CYS A 1 87 ? -6.437 -6.137 3.459 1.00 75.00 87 CYS A N 1
ATOM 697 C CA . CYS A 1 87 ? -6.405 -6.869 2.188 1.00 75.00 87 CYS A CA 1
ATOM 698 C C . CYS A 1 87 ? -5.183 -6.523 1.323 1.00 75.00 87 CYS A C 1
ATOM 700 O O . CYS A 1 87 ? -5.074 -7.029 0.204 1.00 75.00 87 CYS A O 1
ATOM 702 N N . ASP A 1 88 ? -4.297 -5.635 1.785 1.00 86.56 88 ASP A N 1
ATOM 703 C CA . ASP A 1 88 ? -3.142 -5.246 0.988 1.00 86.56 88 ASP A CA 1
ATOM 704 C C . ASP A 1 88 ? -2.089 -6.344 1.000 1.00 86.56 88 ASP A C 1
ATOM 706 O O . ASP A 1 88 ? -1.593 -6.774 2.041 1.00 86.56 88 ASP A O 1
ATOM 710 N N . TRP A 1 89 ? -1.699 -6.751 -0.201 1.00 86.00 89 TRP A N 1
ATOM 711 C CA . TRP A 1 89 ? -0.528 -7.583 -0.393 1.00 86.00 89 TRP A CA 1
ATOM 712 C C . TRP A 1 89 ? 0.709 -6.728 -0.170 1.00 86.00 89 TRP A C 1
ATOM 714 O O . TRP A 1 89 ? 0.887 -5.690 -0.820 1.00 86.00 89 TRP A O 1
ATOM 724 N N . VAL A 1 90 ? 1.563 -7.169 0.744 1.00 90.44 90 VAL A N 1
ATOM 725 C CA . VAL A 1 90 ? 2.760 -6.438 1.145 1.00 90.44 90 VAL A CA 1
ATOM 726 C C . VAL A 1 90 ? 4.019 -7.219 0.817 1.00 90.44 90 VAL A C 1
ATOM 728 O O . VAL A 1 90 ? 4.006 -8.443 0.723 1.00 90.44 90 VAL A O 1
ATOM 731 N N . ARG A 1 91 ? 5.122 -6.493 0.664 1.00 90.56 91 ARG A N 1
ATOM 732 C CA . ARG A 1 91 ? 6.472 -7.045 0.596 1.00 90.56 91 ARG A CA 1
ATOM 733 C C . ARG A 1 91 ? 7.367 -6.396 1.621 1.00 90.56 91 ARG A C 1
ATOM 735 O O . ARG A 1 91 ? 7.235 -5.201 1.876 1.00 90.56 91 ARG A O 1
ATOM 742 N N . LYS A 1 92 ? 8.298 -7.176 2.159 1.00 89.94 92 LYS A N 1
ATOM 743 C CA . LYS A 1 92 ? 9.282 -6.707 3.130 1.00 89.94 92 LYS A CA 1
ATOM 744 C C . LYS A 1 92 ? 10.681 -6.766 2.531 1.00 89.94 92 LYS A C 1
ATOM 746 O O . LYS A 1 92 ? 11.039 -7.754 1.904 1.00 89.94 92 LYS A O 1
ATOM 751 N N . ALA A 1 93 ? 11.459 -5.706 2.720 1.00 88.50 93 ALA A N 1
ATOM 752 C CA . ALA A 1 93 ? 12.859 -5.638 2.311 1.00 88.50 93 ALA A CA 1
ATOM 753 C C . ALA A 1 93 ? 13.640 -4.733 3.269 1.00 88.50 93 ALA A C 1
ATOM 755 O O . ALA A 1 93 ? 13.216 -3.607 3.523 1.00 88.50 93 ALA A O 1
ATOM 756 N N . ARG A 1 94 ? 14.772 -5.220 3.801 1.00 84.69 94 ARG A N 1
ATOM 757 C CA . ARG A 1 94 ? 15.642 -4.493 4.753 1.00 84.69 94 ARG A CA 1
ATOM 758 C C . ARG A 1 94 ? 14.875 -3.795 5.894 1.00 84.69 94 ARG A C 1
ATOM 760 O O . ARG A 1 94 ? 15.096 -2.623 6.173 1.00 84.69 94 ARG A O 1
ATOM 767 N N . GLY A 1 95 ? 13.920 -4.493 6.512 1.00 84.62 95 GLY A N 1
ATOM 768 C CA . GLY A 1 95 ? 13.117 -3.945 7.617 1.00 84.62 95 GLY A CA 1
ATOM 769 C C . GLY A 1 95 ? 12.033 -2.936 7.211 1.00 84.62 95 GLY A C 1
ATOM 770 O O . GLY A 1 95 ? 11.300 -2.463 8.071 1.00 84.62 95 GLY A O 1
ATOM 771 N N . ASN A 1 96 ? 11.885 -2.642 5.918 1.00 89.69 96 ASN A N 1
ATOM 772 C CA . ASN A 1 96 ? 10.826 -1.795 5.386 1.00 89.69 96 ASN A CA 1
ATOM 773 C C . ASN A 1 96 ? 9.724 -2.625 4.734 1.00 89.69 96 ASN A C 1
ATOM 775 O O . ASN A 1 96 ? 10.001 -3.617 4.054 1.00 89.69 96 ASN A O 1
ATOM 779 N N . THR A 1 97 ? 8.483 -2.157 4.856 1.00 91.31 97 THR A N 1
ATOM 780 C CA . THR A 1 97 ? 7.329 -2.769 4.194 1.00 91.31 97 THR A CA 1
ATOM 781 C C . THR A 1 97 ? 6.836 -1.901 3.037 1.00 91.31 97 THR A C 1
ATOM 783 O O . THR A 1 97 ? 6.826 -0.668 3.088 1.00 91.31 97 THR A O 1
ATOM 786 N N . TYR A 1 98 ? 6.410 -2.551 1.960 1.00 92.19 98 TYR A N 1
ATOM 787 C CA . TYR A 1 98 ? 5.954 -1.946 0.716 1.00 92.19 98 TYR A CA 1
ATOM 788 C C . TYR A 1 98 ? 4.635 -2.571 0.286 1.00 92.19 98 TYR A C 1
ATOM 790 O O . TYR A 1 98 ? 4.437 -3.768 0.466 1.00 92.19 98 TYR A O 1
ATOM 798 N N . HIS A 1 99 ? 3.752 -1.802 -0.354 1.00 91.31 99 HIS A N 1
ATOM 799 C CA . HIS A 1 99 ? 2.659 -2.430 -1.098 1.00 91.31 99 HIS A CA 1
ATOM 800 C C . HIS A 1 99 ? 3.262 -3.257 -2.231 1.00 91.31 99 HIS A C 1
ATOM 802 O O . HIS A 1 99 ? 4.237 -2.822 -2.848 1.00 91.31 99 HIS A O 1
ATOM 808 N N . LEU A 1 100 ? 2.640 -4.377 -2.589 1.00 89.81 100 LEU A N 1
ATOM 809 C CA . LEU A 1 100 ? 3.042 -5.170 -3.751 1.00 89.81 100 LEU A CA 1
ATOM 810 C C . LEU A 1 100 ? 3.128 -4.300 -5.016 1.00 89.81 100 LEU A C 1
ATOM 812 O O . LEU A 1 100 ? 4.032 -4.459 -5.830 1.00 89.81 100 LEU A O 1
ATOM 816 N N . THR A 1 101 ? 2.232 -3.316 -5.144 1.00 89.12 101 THR A N 1
ATOM 817 C CA . THR A 1 101 ? 2.241 -2.360 -6.258 1.00 89.12 101 THR A CA 1
ATOM 818 C C . THR A 1 101 ? 3.353 -1.322 -6.191 1.00 89.12 101 THR A C 1
ATOM 820 O O . THR A 1 101 ? 3.789 -0.840 -7.234 1.00 89.12 101 THR A O 1
ATOM 823 N N . CYS A 1 102 ? 3.803 -0.987 -4.984 1.00 90.88 102 CYS A N 1
ATOM 824 C CA . CYS A 1 102 ? 4.898 -0.056 -4.728 1.00 90.88 102 CYS A CA 1
ATOM 825 C C . CYS A 1 102 ? 6.268 -0.739 -4.799 1.00 90.88 102 CYS A C 1
ATOM 827 O O . CYS A 1 102 ? 7.277 -0.057 -4.946 1.00 90.88 102 CYS A O 1
ATOM 829 N N . PHE A 1 103 ? 6.311 -2.071 -4.724 1.00 94.06 103 PHE A N 1
ATOM 830 C CA . PHE A 1 103 ? 7.518 -2.863 -4.910 1.00 94.06 103 PHE A CA 1
ATOM 831 C C . PHE A 1 103 ? 7.850 -3.006 -6.405 1.00 94.06 103 PHE A C 1
ATOM 833 O O . PHE A 1 103 ? 7.765 -4.072 -7.021 1.00 94.06 103 PHE A O 1
ATOM 840 N N . ALA A 1 104 ? 8.176 -1.871 -7.012 1.00 92.94 104 ALA A N 1
ATOM 841 C CA . ALA A 1 104 ? 8.488 -1.734 -8.421 1.00 92.94 104 ALA A CA 1
ATOM 842 C C . ALA A 1 104 ? 9.788 -0.954 -8.590 1.00 92.94 104 ALA A C 1
ATOM 844 O O . ALA A 1 104 ? 10.101 -0.071 -7.794 1.00 92.94 104 ALA A O 1
ATOM 845 N N . CYS A 1 105 ? 10.532 -1.266 -9.648 1.00 92.69 105 CYS A N 1
ATOM 846 C CA . CYS A 1 105 ? 11.765 -0.562 -9.947 1.00 92.69 105 CYS A CA 1
ATOM 847 C C . CYS A 1 105 ? 11.493 0.936 -10.131 1.00 92.69 105 CYS A C 1
ATOM 849 O O . CYS A 1 105 ? 10.663 1.331 -10.948 1.00 92.69 105 CYS A O 1
ATOM 851 N N . PHE A 1 106 ? 12.232 1.776 -9.417 1.00 91.25 106 PHE A N 1
ATOM 852 C CA . PHE A 1 106 ? 12.101 3.220 -9.469 1.00 91.25 106 PHE A CA 1
ATOM 853 C C . PHE A 1 106 ? 12.355 3.769 -10.881 1.00 91.25 106 PHE A C 1
ATOM 855 O O . PHE A 1 106 ? 11.649 4.689 -11.292 1.00 91.25 106 PHE A O 1
ATOM 862 N N . SER A 1 107 ? 13.257 3.159 -11.655 1.00 88.12 107 SER A N 1
ATOM 863 C CA . SER A 1 107 ? 13.607 3.620 -13.004 1.00 88.12 107 SER A CA 1
ATOM 864 C C . SER A 1 107 ? 12.657 3.107 -14.107 1.00 88.12 107 SER A C 1
ATOM 866 O O . SER A 1 107 ? 12.124 3.922 -14.850 1.00 88.12 107 SER A O 1
ATOM 868 N N . CYS A 1 108 ? 12.351 1.798 -14.213 1.00 88.50 108 CYS A N 1
ATOM 869 C CA . CYS A 1 108 ? 11.417 1.284 -15.254 1.00 88.50 108 CYS A CA 1
ATOM 870 C C . CYS A 1 108 ? 9.954 1.182 -14.812 1.00 88.50 108 CYS A C 1
ATOM 872 O O . CYS A 1 108 ? 9.100 0.833 -15.624 1.00 88.50 108 CYS A O 1
ATOM 874 N N . LYS A 1 109 ? 9.647 1.396 -13.530 1.00 90.31 109 LYS A N 1
ATOM 875 C CA . LYS A 1 109 ? 8.315 1.187 -12.930 1.00 90.31 109 LYS A CA 1
ATOM 876 C C . LYS A 1 109 ? 7.792 -0.254 -13.019 1.00 90.31 109 LYS A C 1
ATOM 878 O O . LYS A 1 109 ? 6.637 -0.514 -12.687 1.00 90.31 109 LYS A O 1
ATOM 883 N N . ARG A 1 110 ? 8.633 -1.211 -13.426 1.00 92.12 110 ARG A N 1
ATOM 884 C CA . ARG A 1 110 ? 8.283 -2.633 -13.495 1.00 92.12 110 ARG A CA 1
ATOM 885 C C . ARG A 1 110 ? 8.166 -3.212 -12.089 1.00 92.12 110 ARG A C 1
ATOM 887 O O . ARG A 1 110 ? 9.096 -3.085 -11.295 1.00 92.12 110 ARG A O 1
ATOM 894 N N . GLN A 1 111 ? 7.047 -3.874 -11.806 1.00 91.75 111 GLN A N 1
ATOM 895 C CA . GLN A 1 111 ? 6.885 -4.671 -10.591 1.00 91.75 111 GLN A CA 1
ATOM 896 C C . GLN A 1 111 ? 7.830 -5.866 -10.628 1.00 91.75 111 GLN A C 1
ATOM 898 O O . GLN A 1 111 ? 7.923 -6.557 -11.645 1.00 91.75 111 GLN A O 1
ATOM 903 N N . LEU A 1 112 ? 8.518 -6.095 -9.517 1.00 89.38 112 LEU A N 1
ATOM 904 C CA . LEU A 1 112 ? 9.383 -7.257 -9.371 1.00 89.38 112 LEU A CA 1
ATOM 905 C C . LEU A 1 112 ? 8.538 -8.446 -8.900 1.00 89.38 112 LEU A C 1
ATOM 907 O O . LEU A 1 112 ? 7.586 -8.261 -8.145 1.00 89.38 112 LEU A O 1
ATOM 911 N N . SER A 1 113 ? 8.834 -9.664 -9.331 1.00 86.75 113 SER A N 1
ATOM 912 C CA . SER A 1 113 ? 8.172 -10.902 -8.876 1.00 86.75 113 SER A CA 1
ATOM 913 C C . SER A 1 113 ? 8.996 -11.586 -7.787 1.00 86.75 113 SER A C 1
ATOM 915 O O . SER A 1 113 ? 10.137 -11.190 -7.585 1.00 86.75 113 SER A O 1
ATOM 917 N N . THR A 1 114 ? 8.428 -12.559 -7.068 1.00 85.62 114 THR A N 1
ATOM 918 C CA . THR A 1 114 ? 9.165 -13.395 -6.098 1.00 85.62 114 THR A CA 1
ATOM 919 C C . THR A 1 114 ? 10.321 -14.114 -6.801 1.00 85.62 114 THR A C 1
ATOM 921 O O . THR A 1 114 ? 10.144 -14.611 -7.915 1.00 85.62 114 THR A O 1
ATOM 924 N N . GLY A 1 115 ? 11.497 -14.131 -6.175 1.00 82.88 115 GLY A N 1
ATOM 925 C CA . GLY A 1 115 ? 12.722 -14.720 -6.725 1.00 82.88 115 GLY A CA 1
ATOM 926 C C . GLY A 1 115 ? 13.500 -13.843 -7.717 1.00 82.88 115 GLY A C 1
ATOM 927 O O . GLY A 1 115 ? 14.531 -14.287 -8.210 1.00 82.88 115 GLY A O 1
ATOM 928 N N . GLU A 1 116 ? 13.056 -12.614 -8.013 1.00 87.81 116 GLU A N 1
ATOM 929 C CA . GLU A 1 116 ? 13.871 -11.658 -8.779 1.00 87.81 116 GLU A CA 1
ATOM 930 C C . GLU A 1 116 ? 14.855 -10.914 -7.869 1.00 87.81 116 GLU A C 1
ATOM 932 O O . GLU A 1 116 ? 14.491 -10.449 -6.787 1.00 87.81 116 GLU A O 1
ATOM 937 N N . GLU A 1 117 ? 16.082 -10.737 -8.357 1.00 88.31 117 GLU A N 1
ATOM 938 C CA . GLU A 1 117 ? 17.099 -9.914 -7.705 1.00 88.31 117 GLU A CA 1
ATOM 939 C C . GLU A 1 117 ? 16.788 -8.423 -7.871 1.00 88.31 117 GLU A C 1
ATOM 941 O O . GLU A 1 117 ? 16.452 -7.929 -8.960 1.00 88.31 117 GLU A O 1
ATOM 946 N N . PHE A 1 118 ? 16.943 -7.683 -6.779 1.00 91.81 118 PHE A N 1
ATOM 947 C CA . PHE A 1 118 ? 16.748 -6.243 -6.760 1.00 91.81 118 PHE A CA 1
ATOM 948 C C . PHE A 1 118 ? 17.771 -5.550 -5.862 1.00 91.81 118 PHE A C 1
ATOM 950 O O . PHE A 1 118 ? 18.279 -6.128 -4.901 1.00 91.81 118 PHE A O 1
ATOM 957 N N . GLY A 1 119 ? 18.035 -4.284 -6.175 1.00 91.19 119 GLY A N 1
ATOM 958 C CA . GLY A 1 119 ? 18.797 -3.377 -5.331 1.00 91.19 119 GLY A CA 1
ATOM 959 C C . GLY A 1 119 ? 17.874 -2.436 -4.563 1.00 91.19 119 GLY A C 1
ATOM 960 O O . GLY A 1 119 ? 16.819 -2.038 -5.067 1.00 91.19 119 GLY A O 1
ATOM 961 N N . LEU A 1 120 ? 18.265 -2.065 -3.344 1.00 91.19 120 LEU A N 1
ATOM 962 C CA . LEU A 1 120 ? 17.536 -1.102 -2.520 1.00 91.19 120 LEU A CA 1
ATOM 963 C C . LEU A 1 120 ? 18.447 0.063 -2.135 1.00 91.19 120 LEU A C 1
ATOM 965 O O . LEU A 1 120 ? 19.438 -0.131 -1.434 1.00 91.19 120 LEU A O 1
ATOM 969 N N . VAL A 1 121 ? 18.080 1.271 -2.560 1.00 89.75 121 VAL A N 1
ATOM 970 C CA . VAL A 1 121 ? 18.837 2.506 -2.306 1.00 89.75 121 VAL A CA 1
ATOM 971 C C . VAL A 1 121 ? 17.878 3.548 -1.747 1.00 89.75 121 VAL A C 1
ATOM 973 O O . VAL A 1 121 ? 16.911 3.893 -2.416 1.00 89.75 121 VAL A O 1
ATOM 976 N N . GLU A 1 122 ? 18.088 4.007 -0.511 1.00 85.69 122 GLU A N 1
ATOM 977 C CA . GLU A 1 122 ? 17.223 5.006 0.153 1.00 85.69 122 GLU A CA 1
ATOM 978 C C . GLU A 1 122 ? 15.716 4.675 0.081 1.00 85.69 122 GLU A C 1
ATOM 980 O O . GLU A 1 122 ? 14.873 5.513 -0.238 1.00 85.69 122 GLU A O 1
ATOM 985 N N . ASN A 1 123 ? 15.354 3.415 0.344 1.00 86.44 123 ASN A N 1
ATOM 986 C CA . ASN A 1 123 ? 13.992 2.871 0.213 1.00 86.44 123 ASN A CA 1
ATOM 987 C C . ASN A 1 123 ? 13.439 2.794 -1.223 1.00 86.44 123 ASN A C 1
ATOM 989 O O . ASN A 1 123 ? 12.285 2.395 -1.400 1.00 86.44 123 ASN A O 1
ATOM 993 N N . ARG A 1 124 ? 14.234 3.123 -2.244 1.00 89.75 124 ARG A N 1
ATOM 994 C CA . ARG A 1 124 ? 13.884 2.983 -3.660 1.00 89.75 124 ARG A CA 1
ATOM 995 C C . ARG A 1 124 ? 14.327 1.621 -4.163 1.00 89.75 124 ARG A C 1
ATOM 997 O O . ARG A 1 124 ? 15.506 1.274 -4.123 1.00 89.75 124 ARG A O 1
ATOM 1004 N N . VAL A 1 125 ? 13.360 0.851 -4.638 1.00 92.81 125 VAL A N 1
ATOM 1005 C CA . VAL A 1 125 ? 13.598 -0.474 -5.209 1.00 92.81 125 VAL A CA 1
ATOM 1006 C C . VAL A 1 125 ? 14.098 -0.303 -6.644 1.00 92.81 125 VAL A C 1
ATOM 1008 O O . VAL A 1 125 ? 13.515 0.460 -7.406 1.00 92.81 125 VAL A O 1
ATOM 1011 N N . LEU A 1 126 ? 15.147 -1.011 -7.051 1.00 92.31 126 LEU A N 1
ATOM 1012 C CA . LEU A 1 126 ? 15.687 -1.025 -8.413 1.00 92.31 126 LEU A CA 1
ATOM 1013 C C . LEU A 1 126 ? 15.796 -2.468 -8.909 1.00 92.31 126 LEU A C 1
ATOM 1015 O O . LEU A 1 126 ? 16.228 -3.343 -8.170 1.00 92.31 126 LEU A O 1
ATOM 1019 N N . CYS A 1 127 ? 15.413 -2.738 -10.161 1.00 92.75 127 CYS A N 1
ATOM 1020 C CA . CYS A 1 127 ? 15.704 -4.043 -10.759 1.00 92.75 127 CYS A CA 1
ATOM 1021 C C . CYS A 1 127 ? 17.209 -4.167 -11.011 1.00 92.75 127 CYS A C 1
ATOM 1023 O O . CYS A 1 127 ? 17.857 -3.145 -11.228 1.00 92.75 127 CYS A O 1
ATOM 1025 N N . ARG A 1 128 ? 17.736 -5.396 -11.056 1.00 90.75 128 ARG A N 1
ATOM 1026 C CA . ARG A 1 128 ? 19.163 -5.675 -11.297 1.00 90.75 128 ARG A CA 1
ATOM 1027 C C . ARG A 1 128 ? 19.792 -4.801 -12.385 1.00 90.75 128 ARG A C 1
ATOM 1029 O O . ARG A 1 128 ? 20.706 -4.050 -12.097 1.00 90.75 128 ARG A O 1
ATOM 1036 N N . ILE A 1 129 ? 19.200 -4.779 -13.582 1.00 91.69 129 ILE A N 1
ATOM 1037 C CA . ILE A 1 129 ? 19.691 -3.978 -14.721 1.00 91.69 129 ILE A CA 1
ATOM 1038 C C . ILE A 1 129 ? 19.886 -2.497 -14.352 1.00 91.69 129 ILE A C 1
ATOM 1040 O O . ILE A 1 129 ? 20.895 -1.885 -14.686 1.00 91.69 129 ILE A O 1
ATOM 1044 N N . HIS A 1 130 ? 18.909 -1.907 -13.664 1.00 91.94 130 HIS A N 1
ATOM 1045 C CA . HIS A 1 130 ? 18.954 -0.493 -13.302 1.00 91.94 130 HIS A CA 1
ATOM 1046 C C . HIS A 1 130 ? 19.790 -0.214 -12.059 1.00 91.94 130 HIS A C 1
ATOM 1048 O O . HIS A 1 130 ? 20.294 0.895 -11.913 1.00 91.94 130 HIS A O 1
ATOM 1054 N N . TYR A 1 131 ? 19.945 -1.200 -11.181 1.00 91.62 131 TYR A N 1
ATOM 1055 C CA . TYR A 1 131 ? 20.885 -1.123 -10.076 1.00 91.62 131 TYR A CA 1
ATOM 1056 C C . TYR A 1 131 ? 22.327 -1.151 -10.595 1.00 91.62 131 TYR A C 1
ATOM 1058 O O . TYR A 1 131 ? 23.093 -0.242 -10.292 1.00 91.62 131 TYR A O 1
ATOM 1066 N N . ASP A 1 132 ? 22.656 -2.102 -11.469 1.00 89.31 132 ASP A N 1
ATOM 1067 C CA . ASP A 1 132 ? 23.982 -2.238 -12.078 1.00 89.31 132 ASP A CA 1
ATOM 1068 C C . ASP A 1 132 ? 24.341 -0.987 -12.894 1.00 89.31 132 ASP A C 1
ATOM 1070 O O . ASP A 1 132 ? 25.421 -0.425 -12.733 1.00 89.31 132 ASP A O 1
ATOM 1074 N N . SER A 1 133 ? 23.401 -0.471 -13.696 1.00 89.19 133 SER A N 1
ATOM 1075 C CA . SER A 1 133 ? 23.590 0.780 -14.444 1.00 89.19 133 SER A CA 1
ATOM 1076 C C . SER A 1 133 ? 23.855 1.989 -13.538 1.00 89.19 133 SER A C 1
ATOM 1078 O O . SER A 1 133 ? 24.637 2.868 -13.910 1.00 89.19 133 SER A O 1
ATOM 1080 N N . MET A 1 134 ? 23.201 2.066 -12.375 1.00 88.50 134 MET A N 1
ATOM 1081 C CA . MET A 1 134 ? 23.428 3.134 -11.398 1.00 88.50 134 MET A CA 1
ATOM 1082 C C . MET A 1 134 ? 24.825 3.008 -10.779 1.00 88.50 134 MET A C 1
ATOM 1084 O O . MET A 1 134 ? 25.552 3.996 -10.719 1.00 88.50 134 MET A O 1
ATOM 1088 N N . VAL A 1 135 ? 25.215 1.799 -10.364 1.00 88.12 135 VAL A N 1
ATOM 1089 C CA . VAL A 1 135 ? 26.541 1.518 -9.788 1.00 88.12 135 VAL A CA 1
ATOM 1090 C C . VAL A 1 135 ? 27.651 1.843 -10.787 1.00 88.12 135 VAL A C 1
ATOM 1092 O O . VAL A 1 135 ? 28.620 2.506 -10.429 1.00 88.12 135 VAL A O 1
ATOM 1095 N N . GLU A 1 136 ? 27.489 1.453 -12.048 1.00 87.94 136 GLU A N 1
ATOM 1096 C CA . GLU A 1 136 ? 28.457 1.743 -13.106 1.00 87.94 136 GLU A CA 1
ATOM 1097 C C . GLU A 1 136 ? 28.603 3.250 -13.365 1.00 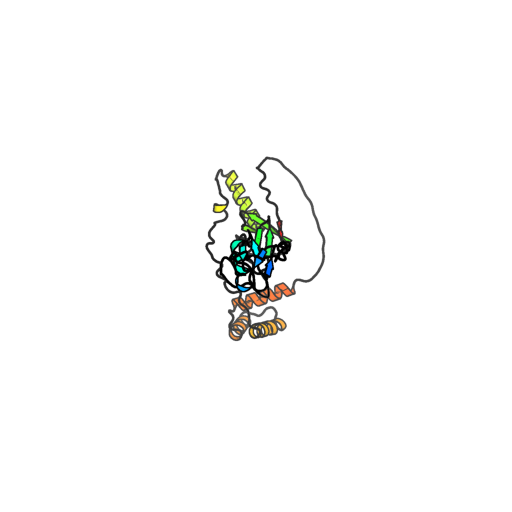87.94 136 GLU A C 1
ATOM 1099 O O . GLU A 1 136 ? 29.709 3.759 -13.539 1.00 87.94 136 GLU A O 1
ATOM 1104 N N . SER A 1 137 ? 27.491 3.991 -13.325 1.00 83.69 137 SER A N 1
ATOM 1105 C CA . SER A 1 137 ? 27.516 5.453 -13.463 1.00 83.69 137 SER A CA 1
ATOM 1106 C C . SER A 1 137 ? 28.260 6.124 -12.303 1.00 83.69 137 SER A C 1
ATOM 1108 O O . SER A 1 137 ? 28.995 7.083 -12.522 1.00 83.69 137 SER A O 1
ATOM 1110 N N . LEU A 1 138 ? 28.105 5.606 -11.079 1.00 84.81 138 LEU A N 1
ATOM 1111 C CA . LEU A 1 138 ? 28.817 6.096 -9.895 1.00 84.81 138 LEU A CA 1
ATOM 1112 C C . LEU A 1 138 ? 30.317 5.766 -9.935 1.00 84.81 138 LEU A C 1
ATOM 1114 O O . LEU A 1 138 ? 31.126 6.588 -9.514 1.00 84.81 138 LEU A O 1
ATOM 1118 N N . ARG A 1 139 ? 30.709 4.604 -10.471 1.00 86.25 139 ARG A N 1
ATOM 1119 C CA . ARG A 1 139 ? 32.128 4.240 -10.642 1.00 86.25 139 ARG A CA 1
ATOM 1120 C C . ARG A 1 139 ? 32.848 5.185 -11.599 1.00 86.25 139 ARG A C 1
ATOM 1122 O O . ARG A 1 139 ? 33.835 5.801 -11.213 1.00 86.25 139 ARG A O 1
ATOM 1129 N N . LYS A 1 140 ? 32.288 5.392 -12.794 1.00 84.50 140 LYS A N 1
ATOM 1130 C CA . LYS A 1 140 ? 32.848 6.317 -13.800 1.00 84.50 140 LYS A CA 1
ATOM 1131 C C . LYS A 1 140 ? 32.957 7.749 -13.284 1.00 84.50 140 LYS A C 1
ATOM 1133 O O . LYS A 1 140 ? 33.861 8.491 -13.645 1.00 84.50 140 LYS A O 1
ATOM 1138 N N . ALA A 1 141 ? 32.019 8.156 -12.440 1.00 79.62 141 ALA A N 1
ATOM 1139 C CA . ALA A 1 141 ? 32.035 9.464 -11.812 1.00 79.62 141 ALA A CA 1
ATOM 1140 C C . ALA A 1 141 ? 33.191 9.660 -10.831 1.00 79.62 141 ALA A C 1
ATOM 1142 O O . ALA A 1 141 ? 33.840 10.707 -10.849 1.00 79.62 141 ALA A O 1
ATOM 1143 N N . ALA A 1 142 ? 33.445 8.639 -10.010 1.00 81.06 142 ALA A N 1
ATOM 1144 C CA . ALA A 1 142 ? 34.551 8.623 -9.066 1.00 81.06 142 ALA A CA 1
ATOM 1145 C C . ALA A 1 142 ? 35.904 8.660 -9.793 1.00 81.06 142 ALA A C 1
ATOM 1147 O O . ALA A 1 142 ? 36.802 9.383 -9.371 1.00 81.06 142 ALA A O 1
ATOM 1148 N N . GLU A 1 143 ? 36.025 7.951 -10.919 1.00 81.56 143 GLU A N 1
ATOM 1149 C CA . GLU A 1 143 ? 37.217 7.979 -11.782 1.00 81.56 143 GLU A CA 1
ATOM 1150 C C . GLU A 1 143 ? 37.441 9.356 -12.424 1.00 81.56 143 GLU A C 1
ATOM 1152 O O . GLU A 1 143 ? 38.572 9.825 -12.520 1.00 81.56 143 GLU A O 1
ATOM 1157 N N . ASN A 1 144 ? 36.362 10.049 -12.791 1.00 77.56 144 ASN A N 1
ATOM 1158 C CA . ASN A 1 144 ? 36.407 11.384 -13.390 1.00 77.56 144 ASN A CA 1
ATOM 1159 C C . ASN A 1 144 ? 36.516 12.525 -12.354 1.00 77.56 144 ASN A C 1
ATOM 1161 O O . ASN A 1 144 ? 36.298 13.687 -12.705 1.00 77.56 144 ASN A O 1
ATOM 1165 N N . GLY A 1 145 ? 36.782 12.217 -11.076 1.00 68.50 145 GLY A N 1
ATOM 1166 C CA . GLY A 1 145 ? 36.924 13.208 -10.000 1.00 68.50 145 GLY A CA 1
ATOM 1167 C C . GLY A 1 145 ? 35.673 14.061 -9.753 1.00 68.50 145 GLY A C 1
ATOM 1168 O O . GLY A 1 145 ? 35.759 15.138 -9.168 1.00 68.50 145 GLY A O 1
ATOM 1169 N N . SER A 1 146 ? 34.510 13.611 -10.229 1.00 70.94 146 SER A N 1
ATOM 1170 C CA . SER A 1 146 ? 33.246 14.333 -10.127 1.00 70.94 146 SER A CA 1
ATOM 1171 C C . SER A 1 146 ? 32.432 13.777 -8.965 1.00 70.94 146 SER A C 1
ATOM 1173 O O . SER A 1 146 ? 32.034 12.613 -8.980 1.00 70.94 146 SER A O 1
ATOM 1175 N N . GLU A 1 147 ? 32.137 14.608 -7.967 1.00 60.03 147 GLU A N 1
ATOM 1176 C CA . GLU A 1 147 ? 31.247 14.219 -6.876 1.00 60.03 147 GLU A CA 1
ATOM 1177 C C . GLU A 1 147 ? 29.810 14.088 -7.406 1.00 60.03 147 GLU A C 1
ATOM 1179 O O . GLU A 1 147 ? 29.179 15.061 -7.835 1.00 60.03 147 GLU A O 1
ATOM 1184 N N . ILE A 1 148 ? 29.295 12.857 -7.430 1.00 64.44 148 ILE A N 1
ATOM 1185 C CA . ILE A 1 148 ? 27.921 12.569 -7.840 1.00 64.44 148 ILE A CA 1
ATOM 1186 C C . ILE A 1 148 ? 27.168 11.983 -6.655 1.00 64.44 148 ILE A C 1
ATOM 1188 O O . ILE A 1 148 ? 27.421 10.862 -6.220 1.00 64.44 148 ILE A O 1
ATOM 1192 N N . THR A 1 149 ? 26.196 12.741 -6.157 1.00 68.62 149 THR A N 1
ATOM 1193 C CA . THR A 1 149 ? 25.237 12.276 -5.157 1.00 68.62 149 THR A CA 1
ATOM 1194 C C . THR A 1 149 ? 24.193 11.349 -5.780 1.00 68.62 149 THR A C 1
ATOM 1196 O O . THR A 1 149 ? 23.803 11.502 -6.942 1.00 68.62 149 THR A O 1
ATOM 1199 N N . ILE A 1 150 ? 23.694 10.396 -4.985 1.00 65.19 150 ILE A N 1
ATOM 1200 C CA . ILE A 1 150 ? 22.648 9.434 -5.382 1.00 65.19 150 ILE A CA 1
ATOM 1201 C C . ILE A 1 150 ? 21.420 10.154 -5.964 1.00 65.19 150 ILE A C 1
ATOM 1203 O O . ILE A 1 150 ? 20.835 9.682 -6.938 1.00 65.19 150 ILE A O 1
ATOM 1207 N N . GLU A 1 151 ? 21.078 11.337 -5.449 1.00 66.31 151 GLU A N 1
ATOM 1208 C CA . GLU A 1 151 ? 19.975 12.168 -5.953 1.00 66.31 151 GLU A CA 1
ATOM 1209 C C . GLU A 1 151 ? 20.155 12.639 -7.403 1.00 66.31 151 GLU A C 1
ATOM 1211 O O . GLU A 1 151 ? 19.168 12.834 -8.115 1.00 66.31 151 GLU A O 1
ATOM 1216 N N . LYS A 1 152 ? 21.400 12.803 -7.864 1.00 63.34 152 LYS A N 1
ATOM 1217 C CA . LYS A 1 152 ? 21.719 13.241 -9.229 1.00 63.34 152 LYS A CA 1
ATOM 1218 C C . LYS A 1 152 ? 21.628 12.086 -10.233 1.00 63.34 152 LYS A C 1
ATOM 1220 O O . LYS A 1 152 ? 21.256 12.311 -11.381 1.00 63.34 152 LYS A O 1
ATOM 1225 N N . VAL A 1 153 ? 21.912 10.853 -9.797 1.00 64.69 153 VAL A N 1
ATOM 1226 C CA . VAL A 1 153 ? 21.769 9.624 -10.610 1.00 64.69 153 VAL A CA 1
ATOM 1227 C C . VAL A 1 153 ? 20.328 9.107 -10.599 1.00 64.69 153 VAL A C 1
ATOM 1229 O O . VAL A 1 153 ? 19.840 8.575 -11.596 1.00 64.69 153 VAL A O 1
ATOM 1232 N N . LEU A 1 154 ? 19.624 9.287 -9.481 1.00 65.50 154 LEU A N 1
ATOM 1233 C CA . LEU A 1 154 ? 18.234 8.894 -9.289 1.00 65.50 154 LEU A CA 1
ATOM 1234 C C . LEU A 1 154 ? 17.374 10.136 -8.983 1.00 65.50 154 LEU A C 1
ATOM 1236 O O . LEU A 1 154 ? 17.042 10.384 -7.818 1.00 65.50 154 LEU A O 1
ATOM 1240 N N . PRO A 1 155 ? 16.958 10.911 -10.005 1.00 58.69 155 PRO A N 1
ATOM 1241 C CA . PRO A 1 155 ? 16.224 12.152 -9.788 1.00 58.69 155 PRO A CA 1
ATOM 1242 C C . PRO A 1 155 ? 14.986 11.920 -8.916 1.00 58.69 155 PRO A C 1
ATOM 1244 O O . PRO A 1 155 ? 14.124 11.097 -9.227 1.00 58.69 155 PRO A O 1
ATOM 1247 N N . SER A 1 156 ? 14.902 12.659 -7.807 1.00 55.47 156 SER A N 1
ATOM 1248 C CA . SER A 1 156 ? 13.821 12.617 -6.806 1.00 55.47 156 SER A CA 1
ATOM 1249 C C . SER A 1 156 ? 12.456 13.091 -7.328 1.00 55.47 156 SER A C 1
ATOM 1251 O O . SER A 1 156 ? 11.499 13.206 -6.563 1.00 55.47 156 SER A O 1
ATOM 1253 N N . THR A 1 157 ? 12.308 13.346 -8.630 1.00 43.56 157 THR A N 1
ATOM 1254 C CA . THR A 1 157 ? 11.064 13.845 -9.214 1.00 43.56 157 THR A CA 1
ATOM 1255 C C . THR A 1 157 ? 10.061 12.718 -9.447 1.00 43.56 157 THR A C 1
ATOM 1257 O O . THR A 1 157 ? 9.758 12.282 -10.555 1.00 43.56 157 THR A O 1
ATOM 1260 N N . CYS A 1 158 ? 9.434 12.300 -8.355 1.00 39.03 158 CYS A N 1
ATOM 1261 C CA . CYS A 1 158 ? 8.046 11.881 -8.411 1.00 39.03 158 CYS A CA 1
ATOM 1262 C C . CYS A 1 158 ? 7.279 12.398 -7.193 1.00 39.03 158 CYS A C 1
ATOM 1264 O O . CYS A 1 158 ? 6.727 11.635 -6.404 1.00 39.03 158 CYS A O 1
ATOM 1266 N N . SER A 1 159 ? 7.082 13.717 -7.162 1.00 38.53 159 SER A N 1
ATOM 1267 C CA . SER A 1 159 ? 5.795 14.302 -6.761 1.00 38.53 159 SER A CA 1
ATOM 1268 C C . SER A 1 159 ? 4.706 13.874 -7.751 1.00 38.53 159 SER A C 1
ATOM 1270 O O . SER A 1 159 ? 4.038 14.681 -8.382 1.00 38.53 159 SER A O 1
ATOM 1272 N N . SER A 1 160 ? 4.537 12.573 -7.933 1.00 37.78 160 SER A N 1
ATOM 1273 C CA . SER A 1 160 ? 3.307 12.009 -8.437 1.00 37.78 160 SER A CA 1
ATOM 1274 C C . SER A 1 160 ? 2.777 11.171 -7.295 1.00 37.78 160 SER A C 1
ATOM 1276 O O . SER A 1 160 ? 3.115 10.001 -7.124 1.00 37.78 160 SER A O 1
ATOM 1278 N N . LYS A 1 161 ? 1.856 11.787 -6.538 1.00 33.84 161 LYS A N 1
ATOM 1279 C CA . LYS A 1 161 ? 0.669 11.058 -6.083 1.00 33.84 161 LYS A CA 1
ATOM 1280 C C . LYS A 1 161 ? 0.365 10.047 -7.189 1.00 33.84 161 LYS A C 1
ATOM 1282 O O . LYS A 1 161 ? 0.279 10.493 -8.340 1.00 33.84 161 LYS A O 1
ATOM 1287 N N . PRO A 1 162 ? 0.289 8.736 -6.916 1.00 38.97 162 PRO A N 1
ATOM 1288 C CA . PRO A 1 162 ? -0.068 7.799 -7.954 1.00 38.97 162 PRO A CA 1
ATOM 1289 C C . PRO A 1 162 ? -1.444 8.239 -8.439 1.00 38.97 162 PRO A C 1
ATOM 1291 O O . PRO A 1 162 ? -2.459 8.004 -7.785 1.00 38.97 162 PRO A O 1
ATOM 1294 N N . SER A 1 163 ? -1.468 8.937 -9.576 1.00 43.44 163 SER A N 1
ATOM 1295 C CA . SER A 1 163 ? -2.610 8.945 -10.457 1.00 43.44 163 SER A CA 1
ATOM 1296 C C . SER A 1 163 ? -2.805 7.470 -10.720 1.00 43.44 163 SER A C 1
ATOM 1298 O O . SER A 1 163 ? -2.045 6.839 -11.460 1.00 43.44 163 SER A O 1
ATOM 1300 N N . LYS A 1 164 ? -3.748 6.884 -9.985 1.00 42.28 164 LYS A N 1
ATOM 1301 C CA . LYS A 1 164 ? -4.340 5.613 -10.334 1.00 42.28 164 LYS A CA 1
ATOM 1302 C C . LYS A 1 164 ? -4.884 5.850 -11.738 1.00 42.28 164 LYS A C 1
ATOM 1304 O O . LYS A 1 164 ? -6.032 6.249 -11.893 1.00 42.28 164 LYS A O 1
ATOM 1309 N N . ARG A 1 165 ? -4.075 5.634 -12.778 1.00 50.75 165 ARG A N 1
ATOM 1310 C CA . ARG A 1 165 ? -4.643 5.204 -14.047 1.00 50.75 165 ARG A CA 1
ATOM 1311 C C . ARG A 1 165 ? -5.297 3.891 -13.678 1.00 50.75 165 ARG A C 1
ATOM 1313 O O . ARG A 1 165 ? -4.601 2.912 -13.404 1.00 50.75 165 ARG A O 1
ATOM 1320 N N . ALA A 1 166 ? -6.612 3.953 -13.480 1.00 40.56 166 ALA A N 1
ATOM 1321 C CA . ALA A 1 166 ? -7.410 2.806 -13.117 1.00 40.56 166 ALA A CA 1
ATOM 1322 C C . ALA A 1 166 ? -7.016 1.683 -14.070 1.00 40.56 166 ALA A C 1
ATOM 1324 O O . ALA A 1 166 ? -6.955 1.879 -15.288 1.00 40.56 166 ALA A O 1
ATOM 1325 N N . ARG A 1 167 ? -6.658 0.529 -13.506 1.00 57.00 167 ARG A N 1
ATOM 1326 C CA . ARG A 1 167 ? -6.469 -0.664 -14.317 1.00 57.00 167 ARG A CA 1
ATOM 1327 C C . ARG A 1 167 ? -7.763 -0.838 -15.100 1.00 57.00 167 ARG A C 1
ATOM 1329 O O . ARG A 1 167 ? -8.828 -0.845 -14.491 1.00 57.00 167 ARG A O 1
ATOM 1336 N N . THR A 1 168 ? -7.673 -0.911 -16.423 1.00 61.62 168 THR A N 1
ATOM 1337 C CA . THR A 1 168 ? -8.843 -1.138 -17.270 1.00 61.62 168 THR A CA 1
ATOM 1338 C C . THR A 1 168 ? -9.411 -2.497 -16.872 1.00 61.62 168 THR A C 1
ATOM 1340 O O . THR A 1 168 ? -8.789 -3.527 -17.133 1.00 61.62 168 THR A O 1
ATOM 1343 N N . SER A 1 169 ? -10.517 -2.490 -16.127 1.00 70.25 169 SER A N 1
ATOM 1344 C CA . SER A 1 169 ? -11.276 -3.697 -15.826 1.00 70.25 169 SER A CA 1
ATOM 1345 C C . SER A 1 169 ? -12.185 -3.942 -17.014 1.00 70.25 169 SER A C 1
ATOM 1347 O O . SER A 1 169 ? -12.929 -3.047 -17.409 1.00 70.25 169 SER A O 1
ATOM 1349 N N . PHE A 1 170 ? -12.082 -5.124 -17.602 1.00 84.69 170 PHE A N 1
ATOM 1350 C CA . PHE A 1 170 ? -12.976 -5.536 -18.673 1.00 84.69 170 PHE A CA 1
ATOM 1351 C C . PHE A 1 170 ? -14.288 -6.021 -18.060 1.00 84.69 170 PHE A C 1
ATOM 1353 O O . PHE A 1 170 ? -14.255 -6.685 -17.021 1.00 84.69 170 PHE A O 1
ATOM 1360 N N . THR A 1 171 ? -15.423 -5.695 -18.677 1.00 88.75 171 THR A N 1
ATOM 1361 C CA . THR A 1 171 ? -16.698 -6.321 -18.310 1.00 88.75 171 THR A CA 1
ATOM 1362 C C . THR A 1 171 ? -16.682 -7.792 -18.710 1.00 88.75 171 THR A C 1
ATOM 1364 O O . THR A 1 171 ? -15.874 -8.225 -19.542 1.00 88.75 171 THR A O 1
ATOM 1367 N N . GLU A 1 172 ? -17.578 -8.574 -18.119 1.00 84.31 172 GLU A N 1
ATOM 1368 C CA . GLU A 1 172 ? -17.703 -9.984 -18.471 1.00 84.31 172 GLU A CA 1
ATOM 1369 C C . GLU A 1 172 ? -18.087 -10.149 -19.952 1.00 84.31 172 GLU A C 1
ATOM 1371 O O . GLU A 1 172 ? -17.504 -10.992 -20.630 1.00 84.31 172 GLU A O 1
ATOM 1376 N N . GLU A 1 173 ? -18.942 -9.282 -20.514 1.00 85.25 173 GLU A N 1
ATOM 1377 C CA . GLU A 1 173 ? -19.272 -9.350 -21.947 1.00 85.25 173 GLU A CA 1
ATOM 1378 C C . GLU A 1 173 ? -18.050 -9.059 -22.833 1.00 85.25 173 GLU A C 1
ATOM 1380 O O . GLU A 1 173 ? -17.809 -9.756 -23.822 1.00 85.25 173 GLU A O 1
ATOM 1385 N N . GLN A 1 174 ? -17.222 -8.072 -22.465 1.00 86.94 174 GLN A N 1
ATOM 1386 C CA . GLN A 1 174 ? -15.986 -7.759 -23.192 1.00 86.94 174 GLN A CA 1
ATOM 1387 C C . GLN A 1 174 ? -15.011 -8.945 -23.175 1.00 86.94 174 GLN A C 1
ATOM 1389 O O . GLN A 1 174 ? -14.400 -9.271 -24.197 1.00 86.94 174 GLN A O 1
ATOM 1394 N N . LEU A 1 175 ? -14.872 -9.616 -22.026 1.00 89.00 175 LEU A N 1
ATOM 1395 C CA . LEU A 1 175 ? -14.044 -10.813 -21.891 1.00 89.00 175 LEU A CA 1
ATOM 1396 C C . LEU A 1 175 ? -14.605 -11.990 -22.687 1.00 89.00 175 LEU A C 1
ATOM 1398 O O . LEU A 1 175 ? -13.820 -12.693 -23.319 1.00 89.00 175 LEU A O 1
ATOM 1402 N N . GLN A 1 176 ? -15.921 -12.197 -22.700 1.00 89.06 176 GLN A N 1
ATOM 1403 C CA . GLN A 1 176 ? -16.561 -13.258 -23.480 1.00 89.06 176 GLN A CA 1
ATOM 1404 C C . GLN A 1 176 ? -16.281 -13.101 -24.976 1.00 89.06 176 GLN A C 1
ATOM 1406 O O . GLN A 1 176 ? -15.858 -14.061 -25.621 1.00 89.06 176 GLN A O 1
ATOM 1411 N N . VAL A 1 177 ? -16.424 -11.886 -25.519 1.00 89.38 177 VAL A N 1
ATOM 1412 C CA . VAL A 1 177 ? -16.117 -11.594 -26.929 1.00 89.38 177 VAL A CA 1
ATOM 1413 C C . VAL A 1 177 ? -14.644 -11.872 -27.241 1.00 89.38 177 VAL A C 1
ATOM 1415 O O . VAL A 1 177 ? -14.336 -12.554 -28.220 1.00 89.38 177 VAL A O 1
ATOM 1418 N N . MET A 1 178 ? -13.722 -11.398 -26.396 1.00 91.00 178 MET A N 1
ATOM 1419 C CA . MET A 1 178 ? -12.284 -11.604 -26.604 1.00 91.00 178 MET A CA 1
ATOM 1420 C C . MET A 1 178 ? -11.865 -13.074 -26.450 1.00 91.00 178 MET A C 1
ATOM 1422 O O . MET A 1 178 ? -11.060 -13.554 -27.243 1.00 91.00 178 MET A O 1
ATOM 1426 N N . ARG A 1 179 ? -12.421 -13.815 -25.482 1.00 89.88 179 ARG A N 1
ATOM 1427 C CA . ARG A 1 179 ? -12.145 -15.251 -25.283 1.00 89.88 179 ARG A CA 1
ATOM 1428 C C . ARG A 1 179 ? -12.698 -16.105 -26.417 1.00 89.88 179 ARG A C 1
ATOM 1430 O O . ARG A 1 179 ? -11.986 -16.984 -26.890 1.00 89.88 179 ARG A O 1
ATOM 1437 N N . ARG A 1 180 ? -13.921 -15.821 -26.879 1.00 90.06 180 ARG A N 1
ATOM 1438 C CA . ARG A 1 180 ? -14.528 -16.503 -28.033 1.00 90.06 180 ARG A CA 1
ATOM 1439 C C . ARG A 1 180 ? -13.669 -16.335 -29.278 1.00 90.06 180 ARG A C 1
ATOM 1441 O O . ARG A 1 180 ? -13.452 -17.298 -30.007 1.00 90.06 180 ARG A O 1
ATOM 1448 N N . GLN A 1 181 ? -13.147 -15.129 -29.490 1.00 90.56 181 GLN A N 1
ATOM 1449 C CA . GLN A 1 181 ? -12.224 -14.903 -30.589 1.00 90.56 181 GLN A CA 1
ATOM 1450 C C . GLN A 1 181 ? -10.889 -15.619 -30.366 1.00 90.56 181 GLN A C 1
ATOM 1452 O O . GLN A 1 181 ? -10.405 -16.270 -31.276 1.00 90.56 181 GLN A O 1
ATOM 1457 N N . PHE A 1 182 ? -10.317 -15.563 -29.162 1.00 89.94 182 PHE A N 1
ATOM 1458 C CA . PHE A 1 182 ? -9.055 -16.240 -28.847 1.00 89.94 182 PHE A CA 1
ATOM 1459 C C . PHE A 1 182 ? -9.116 -17.753 -29.094 1.00 89.94 182 PHE A C 1
ATOM 1461 O O . PHE A 1 182 ? -8.166 -18.319 -29.616 1.00 89.94 182 PHE A O 1
ATOM 1468 N N . SER A 1 183 ? -10.247 -18.406 -28.799 1.00 86.62 183 SER A N 1
ATOM 1469 C CA . SER A 1 183 ? -10.426 -19.831 -29.113 1.00 86.62 183 SER A CA 1
ATOM 1470 C C . SER A 1 183 ? -10.461 -20.147 -30.611 1.00 86.62 183 SER A C 1
ATOM 1472 O O . SER A 1 183 ? -10.185 -21.281 -30.984 1.00 86.62 183 SER A O 1
ATOM 1474 N N . GLN A 1 184 ? -10.814 -19.174 -31.456 1.00 85.44 184 GLN A N 1
ATOM 1475 C CA . GLN A 1 184 ? -10.852 -19.328 -32.915 1.00 85.44 184 GLN A CA 1
ATOM 1476 C C . GLN A 1 184 ? -9.514 -18.940 -33.547 1.00 85.44 184 GLN A C 1
ATOM 1478 O O . GLN A 1 184 ? -8.995 -19.658 -34.396 1.00 85.44 184 GLN A O 1
ATOM 1483 N N . ASP A 1 185 ? -8.947 -17.819 -33.106 1.00 82.81 185 ASP A N 1
ATOM 1484 C CA . ASP A 1 185 ? -7.670 -17.296 -33.558 1.00 82.81 185 ASP A CA 1
ATOM 1485 C C . ASP A 1 185 ? -6.912 -16.627 -32.402 1.00 82.81 185 ASP A C 1
ATOM 1487 O O . ASP A 1 185 ? -7.319 -15.616 -31.820 1.00 82.81 185 ASP A O 1
ATOM 1491 N N . ASN A 1 186 ? -5.742 -17.185 -32.099 1.00 83.94 186 ASN A N 1
ATOM 1492 C CA . ASN A 1 186 ? -4.851 -16.688 -31.059 1.00 83.94 186 ASN A CA 1
ATOM 1493 C C . ASN A 1 186 ? -4.036 -15.455 -31.505 1.00 83.94 186 ASN A C 1
ATOM 1495 O O . ASN A 1 186 ? -3.408 -14.796 -30.663 1.00 83.94 186 ASN A O 1
ATOM 1499 N N . ASN A 1 187 ? -4.003 -15.129 -32.802 1.00 88.88 187 ASN A N 1
ATOM 1500 C CA . ASN A 1 187 ? -3.258 -14.010 -33.378 1.00 88.88 187 ASN A CA 1
ATOM 1501 C C . ASN A 1 187 ? -4.070 -13.223 -34.434 1.00 88.88 187 ASN A C 1
ATOM 1503 O O . ASN A 1 187 ? -3.659 -13.162 -35.594 1.00 88.88 187 ASN A O 1
ATOM 1507 N N . PRO A 1 188 ? -5.159 -12.549 -34.015 1.00 85.00 188 PRO A N 1
ATOM 1508 C CA . PRO A 1 188 ? -6.021 -11.796 -34.919 1.00 85.00 188 PRO A CA 1
ATOM 1509 C C . PRO A 1 188 ? -5.275 -10.672 -35.640 1.00 85.00 188 PRO A C 1
ATOM 1511 O O . PRO A 1 188 ? -4.470 -9.942 -35.049 1.00 85.00 188 PRO A O 1
ATOM 1514 N N . ASP A 1 189 ? -5.599 -10.508 -36.920 1.00 89.25 189 ASP A N 1
ATOM 1515 C CA . ASP A 1 189 ? -5.048 -9.478 -37.792 1.00 89.25 189 ASP A CA 1
ATOM 1516 C C . ASP A 1 189 ? -5.542 -8.055 -37.443 1.00 89.25 189 ASP A C 1
ATOM 1518 O O . ASP A 1 189 ? -6.394 -7.825 -36.578 1.00 89.25 189 ASP A O 1
ATOM 1522 N N . ALA A 1 190 ? -5.000 -7.048 -38.134 1.00 89.44 190 ALA A N 1
ATOM 1523 C CA . ALA A 1 190 ? -5.335 -5.645 -37.890 1.00 89.44 190 ALA A CA 1
ATOM 1524 C C . ALA A 1 190 ? -6.831 -5.331 -38.077 1.00 89.44 190 ALA A C 1
ATOM 1526 O O . ALA A 1 190 ? -7.385 -4.516 -37.330 1.00 89.44 190 ALA A O 1
ATOM 1527 N N . ARG A 1 191 ? -7.482 -5.967 -39.059 1.00 91.69 191 ARG A N 1
ATOM 1528 C CA . ARG A 1 191 ? -8.896 -5.748 -39.383 1.00 91.69 191 ARG A CA 1
ATOM 1529 C C . ARG A 1 191 ? -9.795 -6.354 -38.312 1.00 91.69 191 ARG A C 1
ATOM 1531 O O . ARG A 1 191 ? -10.757 -5.716 -37.881 1.00 91.69 191 ARG A O 1
ATOM 1538 N N . MET A 1 192 ? -9.454 -7.543 -37.832 1.00 89.50 192 MET A N 1
ATOM 1539 C CA . MET A 1 192 ? -10.173 -8.216 -36.765 1.00 89.50 192 MET A CA 1
ATOM 1540 C C . MET A 1 192 ? -10.012 -7.487 -35.433 1.00 89.50 192 MET A C 1
ATOM 1542 O O . MET A 1 192 ? -11.001 -7.263 -34.739 1.00 89.50 192 MET A O 1
ATOM 1546 N N . LEU A 1 193 ? -8.805 -7.016 -35.105 1.00 91.12 193 LEU A N 1
ATOM 1547 C CA . LEU A 1 193 ? -8.575 -6.180 -33.922 1.00 91.12 193 LEU A CA 1
ATOM 1548 C C . LEU A 1 193 ? -9.429 -4.903 -33.941 1.00 91.12 193 LEU A C 1
ATOM 1550 O O . LEU A 1 193 ? -9.953 -4.503 -32.902 1.00 91.12 193 LEU A O 1
ATOM 1554 N N . GLN A 1 194 ? -9.605 -4.279 -35.111 1.00 92.25 194 GLN A N 1
ATOM 1555 C CA . GLN A 1 194 ? -10.479 -3.113 -35.260 1.00 92.25 194 GLN A CA 1
ATOM 1556 C C . GLN A 1 194 ? -11.960 -3.474 -35.077 1.00 92.25 194 GLN A C 1
ATOM 1558 O O . GLN A 1 194 ? -12.697 -2.742 -34.420 1.00 92.25 194 GLN A O 1
ATOM 1563 N N . ARG A 1 195 ? -12.403 -4.621 -35.604 1.00 91.06 195 ARG A N 1
ATOM 1564 C CA . ARG A 1 195 ? -13.770 -5.116 -35.388 1.00 91.06 195 ARG A CA 1
ATOM 1565 C C . ARG A 1 195 ? -14.041 -5.379 -33.902 1.00 91.06 195 ARG A C 1
ATOM 1567 O O . ARG A 1 195 ? -15.071 -4.949 -33.395 1.00 91.06 195 ARG A O 1
ATOM 1574 N N . LEU A 1 196 ? -13.115 -6.028 -33.194 1.00 91.00 196 LEU A N 1
ATOM 1575 C CA . LEU A 1 196 ? -13.238 -6.271 -31.752 1.00 91.00 196 LEU A CA 1
ATOM 1576 C C . LEU A 1 196 ? -13.260 -4.962 -30.955 1.00 91.00 196 LEU A C 1
ATOM 1578 O O . LEU A 1 196 ? -13.989 -4.876 -29.971 1.00 91.00 196 LEU A O 1
ATOM 1582 N N . ALA A 1 197 ? -12.509 -3.941 -31.381 1.00 92.69 197 ALA A N 1
ATOM 1583 C CA . ALA A 1 197 ? -12.526 -2.611 -30.765 1.00 92.69 197 ALA A CA 1
ATOM 1584 C C . ALA A 1 197 ? -13.915 -1.977 -30.833 1.00 92.69 197 ALA A C 1
ATOM 1586 O O . ALA A 1 197 ? -14.437 -1.520 -29.819 1.00 92.69 197 ALA A O 1
ATOM 1587 N N . ASN A 1 198 ? -14.550 -2.049 -32.002 1.00 91.88 198 ASN A N 1
ATOM 1588 C CA . ASN A 1 198 ? -15.895 -1.520 -32.198 1.00 91.88 198 ASN A CA 1
ATOM 1589 C C . ASN A 1 198 ? -16.948 -2.292 -31.381 1.00 91.88 198 ASN A C 1
ATOM 1591 O O . ASN A 1 198 ? -17.854 -1.676 -30.836 1.00 91.88 198 ASN A O 1
ATOM 1595 N N . ILE A 1 199 ? -16.820 -3.621 -31.269 1.00 89.50 199 ILE A N 1
ATOM 1596 C CA . ILE A 1 199 ? -17.775 -4.462 -30.521 1.00 89.50 199 ILE A CA 1
ATOM 1597 C C . ILE A 1 199 ? -17.623 -4.281 -29.006 1.00 89.50 199 ILE A C 1
ATOM 1599 O O . ILE A 1 199 ? -18.610 -4.192 -28.288 1.00 89.50 199 ILE A O 1
ATOM 1603 N N . THR A 1 200 ? -16.387 -4.256 -28.504 1.00 89.25 200 THR A N 1
ATOM 1604 C CA . THR A 1 200 ? -16.113 -4.214 -27.056 1.00 89.25 200 THR A CA 1
ATOM 1605 C C . THR A 1 200 ? -16.089 -2.795 -26.487 1.00 89.25 200 THR A C 1
ATOM 1607 O O . THR A 1 200 ? -16.067 -2.632 -25.268 1.00 89.25 200 THR A O 1
ATOM 1610 N N . GLY A 1 201 ? -16.043 -1.767 -27.342 1.00 87.94 201 GLY A N 1
ATOM 1611 C CA . GLY A 1 201 ? -15.830 -0.375 -26.935 1.00 87.94 201 GLY A CA 1
ATOM 1612 C C . GLY A 1 201 ? -14.420 -0.102 -26.393 1.00 87.94 201 GLY A C 1
ATOM 1613 O O . GLY A 1 201 ? -14.160 0.961 -25.832 1.00 87.94 201 GLY A O 1
ATOM 1614 N N . LEU A 1 202 ? -13.495 -1.058 -26.531 1.00 90.56 202 LEU A N 1
ATOM 1615 C CA . LEU A 1 202 ? -12.107 -0.934 -26.093 1.00 90.56 202 LEU A CA 1
ATOM 1616 C C . LEU A 1 202 ? -11.235 -0.412 -27.236 1.00 90.56 202 LEU A C 1
ATOM 1618 O O . LEU A 1 202 ? -11.484 -0.683 -28.407 1.00 90.56 202 LEU A O 1
ATOM 1622 N N . SER A 1 203 ? -10.142 0.285 -26.915 1.00 89.88 203 SER A N 1
ATOM 1623 C CA . SER A 1 203 ? -9.203 0.698 -27.963 1.00 89.88 203 SER A CA 1
ATOM 1624 C C . SER A 1 203 ? -8.504 -0.510 -28.597 1.00 89.88 203 SER A C 1
ATOM 1626 O O . SER A 1 203 ? -8.163 -1.486 -27.921 1.00 89.88 203 SER A O 1
ATOM 1628 N N . ARG A 1 204 ? -8.184 -0.406 -29.891 1.00 89.50 204 ARG A N 1
ATOM 1629 C CA . ARG A 1 204 ? -7.427 -1.428 -30.633 1.00 89.50 204 ARG A CA 1
ATOM 1630 C C . ARG A 1 204 ? -6.128 -1.835 -29.921 1.00 89.50 204 ARG A C 1
ATOM 1632 O O . ARG A 1 204 ? -5.785 -3.014 -29.896 1.00 89.50 204 ARG A O 1
ATOM 1639 N N . ARG A 1 205 ? -5.439 -0.879 -29.283 1.00 86.62 205 ARG A N 1
ATOM 1640 C CA . ARG A 1 205 ? -4.222 -1.129 -28.491 1.00 86.62 205 ARG A CA 1
ATOM 1641 C C . ARG A 1 205 ? -4.499 -1.980 -27.250 1.00 86.62 205 ARG A C 1
ATOM 1643 O O . ARG A 1 205 ? -3.713 -2.868 -26.941 1.00 86.62 205 ARG A O 1
ATOM 1650 N N . VAL A 1 206 ? -5.600 -1.727 -26.542 1.00 88.00 206 VAL A N 1
ATOM 1651 C CA . VAL A 1 206 ? -5.984 -2.492 -25.344 1.00 88.00 206 VAL A CA 1
ATOM 1652 C C . VAL A 1 206 ? -6.283 -3.948 -25.704 1.00 88.00 206 VAL A C 1
ATOM 1654 O O . VAL A 1 206 ? -5.792 -4.854 -25.032 1.00 88.00 206 VAL A O 1
ATOM 1657 N N . ILE A 1 207 ? -6.991 -4.178 -26.810 1.00 89.44 207 ILE A N 1
ATOM 1658 C CA . ILE A 1 207 ? -7.293 -5.526 -27.311 1.00 89.44 207 ILE A CA 1
ATOM 1659 C C . ILE A 1 207 ? -6.015 -6.232 -27.763 1.00 89.44 207 ILE A C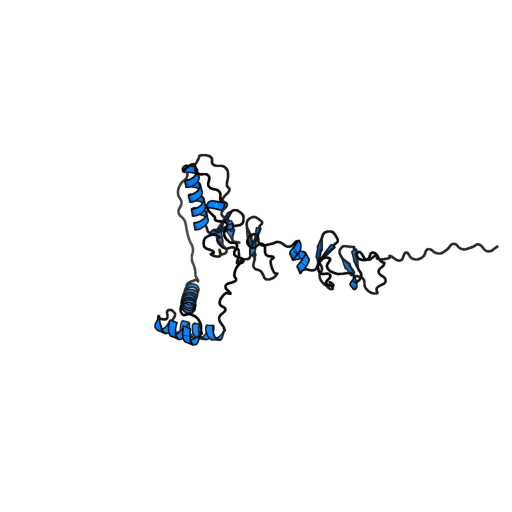 1
ATOM 1661 O O . ILE A 1 207 ? -5.762 -7.364 -27.366 1.00 89.44 207 ILE A O 1
ATOM 1665 N N . GLN A 1 208 ? -5.149 -5.552 -28.515 1.00 89.69 208 GLN A N 1
ATOM 1666 C CA . GLN A 1 208 ? -3.859 -6.106 -28.931 1.00 89.69 208 GLN A CA 1
ATOM 1667 C C . GLN A 1 208 ? -3.013 -6.569 -27.731 1.00 89.69 208 GLN A C 1
ATOM 1669 O O . GLN A 1 208 ? -2.480 -7.680 -27.741 1.00 89.69 208 GLN A O 1
ATOM 1674 N N . VAL A 1 209 ? -2.918 -5.744 -26.681 1.00 88.31 209 VAL A N 1
ATOM 1675 C CA . VAL A 1 209 ? -2.195 -6.082 -25.442 1.00 88.31 209 VAL A CA 1
ATOM 1676 C C . VAL A 1 209 ? -2.853 -7.260 -24.717 1.00 88.31 209 VAL A C 1
ATOM 1678 O O . VAL A 1 209 ? -2.151 -8.111 -24.169 1.00 88.31 209 VAL A O 1
ATOM 1681 N N . TRP A 1 210 ? -4.184 -7.355 -24.733 1.00 91.75 210 TRP A N 1
ATOM 1682 C CA . TRP A 1 210 ? -4.904 -8.493 -24.162 1.00 91.75 210 TRP A CA 1
ATOM 1683 C C . TRP A 1 210 ? -4.519 -9.811 -24.856 1.00 91.75 210 TRP A C 1
ATOM 1685 O O . TRP A 1 210 ? -4.095 -10.746 -24.177 1.00 91.75 210 TRP A O 1
ATOM 1695 N N . PHE A 1 211 ? -4.536 -9.865 -26.194 1.00 91.69 211 PHE A N 1
ATOM 1696 C CA . PHE A 1 211 ? -4.149 -11.066 -26.954 1.00 91.69 211 PHE A CA 1
ATOM 1697 C C . PHE A 1 211 ? -2.676 -11.451 -26.737 1.00 91.69 211 PHE A C 1
ATOM 1699 O O . PHE A 1 211 ? -2.363 -12.630 -26.563 1.00 91.69 211 PHE A O 1
ATOM 1706 N N . GLN A 1 212 ? -1.767 -10.470 -26.673 1.00 88.25 212 GLN A N 1
ATOM 1707 C CA . GLN A 1 212 ? -0.353 -10.708 -26.347 1.00 88.25 212 GLN A CA 1
ATOM 1708 C C . GLN A 1 212 ? -0.183 -11.342 -24.958 1.00 88.25 212 GLN A C 1
ATOM 1710 O O . GLN A 1 212 ? 0.548 -12.324 -24.808 1.00 88.25 212 GLN A O 1
ATOM 1715 N N . ASN A 1 213 ? -0.896 -10.824 -23.955 1.00 88.19 213 ASN A N 1
ATOM 1716 C CA . ASN A 1 213 ? -0.853 -11.343 -22.590 1.00 88.19 213 ASN A CA 1
ATOM 1717 C C . ASN A 1 213 ? -1.455 -12.752 -22.480 1.00 88.19 213 ASN A C 1
ATOM 1719 O O . ASN A 1 213 ? -0.903 -13.590 -21.767 1.00 88.19 213 ASN A O 1
ATOM 1723 N N . CYS A 1 214 ? -2.549 -13.038 -23.191 1.00 86.56 214 CYS A N 1
ATOM 1724 C CA . CYS A 1 214 ? -3.155 -14.370 -23.227 1.00 86.56 214 CYS A CA 1
ATOM 1725 C C . CYS A 1 214 ? -2.201 -15.409 -23.833 1.00 86.56 214 CYS A C 1
ATOM 1727 O O . CYS A 1 214 ? -1.960 -16.449 -23.218 1.00 86.56 214 CYS A O 1
ATOM 1729 N N . ARG A 1 215 ? -1.549 -15.097 -24.964 1.00 87.69 215 ARG A N 1
ATOM 1730 C CA . ARG A 1 215 ? -0.530 -15.980 -25.561 1.00 87.69 215 ARG A CA 1
ATOM 1731 C C . ARG A 1 215 ? 0.671 -16.212 -24.644 1.00 87.69 215 ARG A C 1
ATOM 1733 O O . ARG A 1 215 ? 1.163 -17.333 -24.553 1.00 87.69 215 ARG A O 1
ATOM 1740 N N . ALA A 1 216 ? 1.139 -15.172 -23.949 1.00 78.50 216 ALA A N 1
ATOM 1741 C CA . ALA A 1 216 ? 2.259 -15.286 -23.014 1.00 78.50 216 ALA A CA 1
ATOM 1742 C C . ALA A 1 216 ? 1.945 -16.218 -21.830 1.00 78.50 216 ALA A C 1
ATOM 1744 O O . ALA A 1 216 ? 2.825 -16.944 -21.369 1.00 78.50 216 ALA A O 1
ATOM 1745 N N . ARG A 1 217 ? 0.691 -16.228 -21.358 1.00 78.19 217 ARG A N 1
ATOM 1746 C CA . ARG A 1 217 ? 0.217 -17.141 -20.304 1.00 78.19 217 ARG A CA 1
ATOM 1747 C C . ARG A 1 217 ? 0.098 -18.582 -20.801 1.00 78.19 217 ARG A C 1
ATOM 1749 O O . ARG A 1 217 ? 0.461 -19.494 -20.070 1.00 78.19 217 ARG A O 1
ATOM 1756 N N . HIS A 1 218 ? -0.324 -18.775 -22.049 1.00 70.75 218 HIS A N 1
ATOM 1757 C CA . HIS A 1 218 ? -0.484 -20.102 -22.653 1.00 70.75 218 HIS A CA 1
ATOM 1758 C C . HIS A 1 218 ? 0.851 -20.831 -22.918 1.00 70.75 218 HIS A C 1
ATOM 1760 O O . HIS A 1 218 ? 0.869 -22.046 -23.070 1.00 70.75 218 HIS A O 1
ATOM 1766 N N . LYS A 1 219 ? 1.985 -20.112 -22.956 1.00 67.19 219 LYS A N 1
ATOM 1767 C CA . LYS A 1 219 ? 3.325 -20.687 -23.188 1.00 67.19 219 LYS A CA 1
ATOM 1768 C C . LYS A 1 219 ? 4.064 -21.181 -21.924 1.00 67.19 219 LYS A C 1
ATOM 1770 O O . LYS A 1 219 ? 5.189 -21.646 -22.059 1.00 67.19 219 LYS A O 1
ATOM 1775 N N . LYS A 1 220 ? 3.516 -21.052 -20.703 1.00 57.28 220 LYS A N 1
ATOM 1776 C CA . LYS A 1 220 ? 4.318 -21.073 -19.452 1.00 57.28 220 LYS A CA 1
ATOM 1777 C C . LYS A 1 220 ? 4.221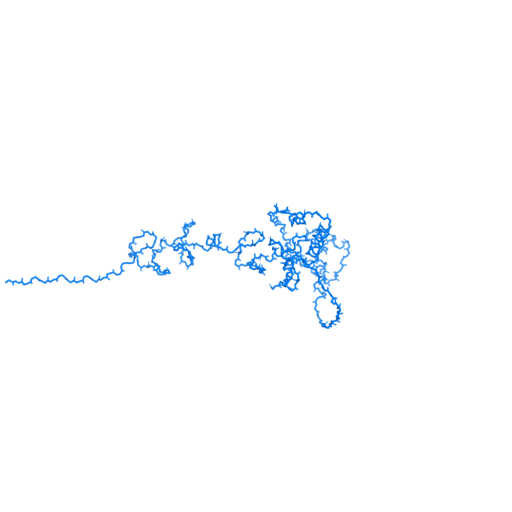 -22.288 -18.494 1.00 57.28 220 LYS A C 1
ATOM 1779 O O . LYS A 1 220 ? 4.597 -22.120 -17.341 1.00 57.28 220 LYS A O 1
ATOM 1784 N N . HIS A 1 221 ? 3.856 -23.509 -18.910 1.00 36.41 221 HIS A N 1
ATOM 1785 C CA . HIS A 1 221 ? 3.999 -24.714 -18.045 1.00 36.41 221 HIS A CA 1
ATOM 1786 C C . HIS A 1 221 ? 4.236 -26.030 -18.839 1.00 36.41 221 HIS A C 1
ATOM 1788 O O . HIS A 1 221 ? 3.509 -26.216 -19.811 1.00 36.41 221 HIS A O 1
ATOM 1794 N N . PRO A 1 222 ? 5.020 -27.037 -18.355 1.00 47.19 222 PRO A N 1
ATOM 1795 C CA . PRO A 1 222 ? 6.426 -27.083 -17.843 1.00 47.19 222 PRO A CA 1
ATOM 1796 C C . PRO A 1 222 ? 7.180 -28.379 -18.358 1.00 47.19 222 PRO A C 1
ATOM 1798 O O . PRO A 1 222 ? 6.662 -28.967 -19.305 1.00 47.19 222 PRO A O 1
ATOM 1801 N N . PRO A 1 223 ? 8.279 -28.961 -17.776 1.00 50.56 223 PRO A N 1
ATOM 1802 C CA . PRO A 1 223 ? 9.400 -28.510 -16.907 1.00 50.56 223 PRO A CA 1
ATOM 1803 C C . PRO A 1 223 ? 10.829 -28.936 -17.415 1.00 50.56 223 PRO A C 1
ATOM 1805 O O . PRO A 1 223 ? 10.950 -29.589 -18.442 1.00 50.56 223 PRO A O 1
ATOM 1808 N N . GLN A 1 224 ? 11.876 -28.642 -16.611 1.00 32.44 224 GLN A N 1
ATOM 1809 C CA . GLN A 1 224 ? 13.244 -29.241 -16.490 1.00 32.44 224 GLN A CA 1
ATOM 1810 C C . GLN A 1 224 ? 14.395 -28.229 -16.715 1.00 32.44 224 GLN A C 1
ATOM 1812 O O . GLN A 1 224 ? 14.506 -27.632 -17.775 1.00 32.44 224 GLN A O 1
ATOM 1817 N N . HIS A 1 225 ? 15.092 -27.765 -15.668 1.00 31.05 225 HIS A N 1
ATOM 1818 C CA . HIS A 1 225 ? 16.214 -28.355 -14.903 1.00 31.05 225 HIS A CA 1
ATOM 1819 C C . HIS A 1 225 ? 17.567 -28.440 -15.645 1.00 31.05 225 HIS A C 1
ATOM 1821 O O . HIS A 1 225 ? 17.693 -29.157 -16.631 1.00 31.05 225 HIS A O 1
ATOM 1827 N N . ARG A 1 226 ? 18.586 -27.869 -14.967 1.00 29.62 226 ARG A N 1
ATOM 1828 C CA . ARG A 1 226 ? 20.028 -28.229 -14.915 1.00 29.62 226 ARG A CA 1
ATOM 1829 C C . ARG A 1 226 ? 21.042 -27.444 -15.809 1.00 29.62 226 ARG A C 1
ATOM 1831 O O . ARG A 1 226 ? 20.607 -26.717 -16.690 1.00 29.62 226 ARG A O 1
ATOM 1838 N N . PRO A 1 227 ? 22.363 -27.441 -15.475 1.00 38.44 227 PRO A N 1
ATOM 1839 C CA . PRO A 1 227 ? 23.021 -26.323 -14.766 1.00 38.44 227 PRO A CA 1
ATOM 1840 C C . PRO A 1 227 ? 24.431 -25.925 -15.310 1.00 38.44 227 PRO A C 1
ATOM 1842 O O . PRO A 1 227 ? 24.940 -26.566 -16.217 1.00 38.44 227 PRO A O 1
ATOM 1845 N N . LEU A 1 228 ? 25.070 -24.962 -14.613 1.00 29.31 228 LEU A N 1
ATOM 1846 C CA . LEU A 1 228 ? 26.526 -24.727 -14.414 1.00 29.31 228 LEU A CA 1
ATOM 1847 C C . LEU A 1 228 ? 27.430 -24.390 -15.618 1.00 29.31 228 LEU A C 1
ATOM 1849 O O . LEU A 1 228 ? 27.523 -25.166 -16.554 1.00 29.31 228 LEU A O 1
ATOM 1853 N N . THR A 1 229 ? 28.240 -23.328 -15.463 1.00 28.53 229 THR A N 1
ATOM 1854 C CA . THR A 1 229 ? 29.718 -23.416 -15.553 1.00 28.53 229 THR A CA 1
ATOM 1855 C C . THR A 1 229 ? 30.406 -22.201 -14.915 1.00 28.53 229 THR A C 1
ATOM 1857 O O . THR A 1 229 ? 29.889 -21.086 -14.941 1.00 28.53 229 THR A O 1
ATOM 1860 N N . GLU A 1 230 ? 31.552 -22.496 -14.308 1.00 26.64 230 GLU A N 1
ATOM 1861 C CA . GLU A 1 230 ? 32.423 -21.717 -13.423 1.00 26.64 230 GLU A CA 1
ATOM 1862 C C . GLU A 1 230 ? 33.343 -20.718 -14.156 1.00 26.64 230 GLU A C 1
ATOM 1864 O O . GLU A 1 230 ? 33.552 -20.843 -15.361 1.00 26.64 230 GLU A O 1
ATOM 1869 N N . GLY A 1 231 ? 33.997 -19.815 -13.404 1.00 26.95 231 GLY A N 1
ATOM 1870 C CA . GLY A 1 231 ? 35.342 -19.360 -13.783 1.00 26.95 231 GLY A CA 1
ATOM 1871 C C . GLY A 1 231 ? 35.800 -17.961 -13.348 1.00 26.95 231 GLY A C 1
ATOM 1872 O O . GLY A 1 231 ? 35.517 -16.986 -14.029 1.00 26.95 231 GLY A O 1
ATOM 1873 N N . ALA A 1 232 ? 36.665 -17.951 -12.326 1.00 28.23 232 ALA A N 1
ATOM 1874 C CA . ALA A 1 232 ? 37.853 -17.097 -12.151 1.00 28.23 232 ALA A CA 1
ATOM 1875 C C . ALA A 1 232 ? 37.793 -15.772 -11.348 1.00 28.23 232 ALA A C 1
ATOM 1877 O O . ALA A 1 232 ? 37.069 -14.821 -11.628 1.00 28.23 232 ALA A O 1
ATOM 1878 N N . SER A 1 233 ? 38.678 -15.777 -10.347 1.00 26.22 233 SER A N 1
ATOM 1879 C CA . SER A 1 233 ? 39.063 -14.795 -9.333 1.00 26.22 233 SER A CA 1
ATOM 1880 C C . SER A 1 233 ? 39.813 -13.564 -9.862 1.00 26.22 233 SER A C 1
ATOM 1882 O O . SER A 1 233 ? 40.551 -13.686 -10.835 1.00 26.22 233 SER A O 1
ATOM 1884 N N . GLN A 1 234 ? 39.761 -12.445 -9.120 1.00 26.98 234 GLN A N 1
ATOM 1885 C CA . GLN A 1 234 ? 40.911 -11.815 -8.425 1.00 26.98 234 GLN A CA 1
ATOM 1886 C C . GLN A 1 234 ? 40.536 -10.449 -7.793 1.00 26.98 234 GLN A C 1
ATOM 1888 O O . GLN A 1 234 ? 39.795 -9.656 -8.365 1.00 26.98 234 GLN A O 1
ATOM 1893 N N . SER A 1 235 ? 41.097 -10.195 -6.607 1.00 25.83 235 SER A N 1
ATOM 1894 C CA . SER A 1 235 ? 41.139 -8.936 -5.827 1.00 25.83 235 SER A CA 1
ATOM 1895 C C . SER A 1 235 ? 42.630 -8.654 -5.505 1.00 25.83 235 SER A C 1
ATOM 1897 O O . SER A 1 235 ? 43.417 -9.580 -5.730 1.00 25.83 235 SER A O 1
ATOM 1899 N N . PRO A 1 236 ? 43.066 -7.522 -4.890 1.00 42.56 236 PRO A N 1
ATOM 1900 C CA . PRO A 1 236 ? 42.277 -6.445 -4.257 1.00 42.56 236 PRO A CA 1
ATOM 1901 C C . PRO A 1 236 ? 42.807 -4.998 -4.449 1.00 42.56 236 PRO A C 1
ATOM 1903 O O . PRO A 1 236 ? 44.008 -4.790 -4.528 1.00 42.56 236 PRO A O 1
ATOM 1906 N N . LEU A 1 237 ? 41.933 -3.984 -4.352 1.00 26.19 237 LEU A N 1
ATOM 1907 C CA . LEU A 1 237 ? 42.243 -2.686 -3.717 1.00 26.19 237 LEU A CA 1
ATOM 1908 C C . LEU A 1 237 ? 40.967 -2.084 -3.096 1.00 26.19 237 LEU A C 1
ATOM 1910 O O . LEU A 1 237 ? 39.861 -2.233 -3.613 1.00 26.19 237 LEU A O 1
ATOM 1914 N N . SER A 1 238 ? 41.141 -1.477 -1.926 1.00 33.00 238 SER A N 1
ATOM 1915 C CA . SER A 1 238 ? 40.131 -1.182 -0.908 1.00 33.00 238 SER A CA 1
ATOM 1916 C C . SER A 1 238 ? 39.269 0.041 -1.240 1.00 33.00 238 SER A C 1
ATOM 1918 O O . SER A 1 238 ? 39.727 1.178 -1.170 1.00 33.00 238 SER A O 1
ATOM 1920 N N . VAL A 1 239 ? 37.985 -0.201 -1.505 1.00 31.42 239 VAL A N 1
ATOM 1921 C CA . VAL A 1 239 ? 36.889 0.781 -1.432 1.00 31.42 239 VAL A CA 1
ATOM 1922 C C . VAL A 1 239 ? 36.037 0.458 -0.194 1.00 31.42 239 VAL A C 1
ATOM 1924 O O . VAL A 1 239 ? 35.924 -0.719 0.161 1.00 31.42 239 VAL A O 1
ATOM 1927 N N . PRO A 1 240 ? 35.464 1.458 0.504 1.00 28.73 240 PRO A N 1
ATOM 1928 C CA . PRO A 1 240 ? 34.739 1.238 1.754 1.00 28.73 240 PRO A CA 1
ATOM 1929 C C . PRO A 1 240 ? 33.523 0.320 1.530 1.00 28.73 240 PRO A C 1
ATOM 1931 O O . PRO A 1 240 ? 32.980 0.275 0.422 1.00 28.73 240 PRO A O 1
ATOM 1934 N N . PRO A 1 241 ? 33.076 -0.424 2.558 1.00 31.28 241 PRO A N 1
ATOM 1935 C CA . PRO A 1 241 ? 32.088 -1.478 2.397 1.00 31.28 241 PRO A CA 1
ATOM 1936 C C . PRO A 1 241 ? 30.701 -0.870 2.168 1.00 31.28 241 PRO A C 1
ATOM 1938 O O . PRO A 1 241 ? 29.942 -0.641 3.104 1.00 31.28 241 PRO A O 1
ATOM 1941 N N . PHE A 1 242 ? 30.336 -0.634 0.910 1.00 38.19 242 PHE A N 1
ATOM 1942 C CA . PHE A 1 242 ? 28.935 -0.536 0.521 1.00 38.19 242 PHE A CA 1
ATOM 1943 C C . PHE A 1 242 ? 28.452 -1.947 0.204 1.00 38.19 242 PHE A C 1
ATOM 1945 O O . PHE A 1 242 ? 28.630 -2.455 -0.901 1.00 38.19 242 PHE A O 1
ATOM 1952 N N . SER A 1 243 ? 27.864 -2.596 1.208 1.00 37.84 243 SER A N 1
ATOM 1953 C CA . SER A 1 243 ? 27.170 -3.876 1.085 1.00 37.84 243 SER A CA 1
ATOM 1954 C C . SER A 1 243 ? 25.949 -3.730 0.165 1.00 37.84 243 SER A C 1
ATOM 1956 O O . SER A 1 243 ? 24.797 -3.545 0.581 1.00 37.84 243 SER A O 1
ATOM 1958 N N . GLY A 1 244 ? 26.219 -3.796 -1.139 1.00 38.38 244 GLY A N 1
ATOM 1959 C CA . GLY A 1 244 ? 25.249 -4.064 -2.190 1.00 38.38 244 GLY A CA 1
ATOM 1960 C C . GLY A 1 244 ? 24.793 -5.509 -2.084 1.00 38.38 244 GLY A C 1
ATOM 1961 O O . GLY A 1 244 ? 25.167 -6.356 -2.884 1.00 38.38 244 GLY A O 1
ATOM 1962 N N . GLU A 1 245 ? 24.034 -5.810 -1.039 1.00 40.62 245 GLU A N 1
ATOM 1963 C CA . GLU A 1 245 ? 23.369 -7.094 -0.945 1.00 40.62 245 GLU A CA 1
ATOM 1964 C C . GLU A 1 245 ? 22.239 -7.115 -1.968 1.00 40.62 245 GLU A C 1
ATOM 1966 O O . GLU A 1 245 ? 21.316 -6.295 -1.933 1.00 40.62 245 GLU A O 1
ATOM 1971 N N . PHE A 1 246 ? 22.342 -8.044 -2.908 1.00 44.25 246 PHE A N 1
ATOM 1972 C CA . PHE A 1 246 ? 21.218 -8.435 -3.732 1.00 44.25 246 PHE A CA 1
ATOM 1973 C C . PHE A 1 246 ? 20.233 -9.177 -2.842 1.00 44.25 246 PHE A C 1
ATOM 1975 O O . PHE A 1 246 ? 20.588 -10.136 -2.158 1.00 44.25 246 PHE A O 1
ATOM 1982 N N . TYR A 1 247 ? 18.990 -8.716 -2.839 1.00 55.62 247 TYR A N 1
ATOM 1983 C CA . TYR A 1 247 ? 17.930 -9.375 -2.095 1.00 55.62 247 TYR A CA 1
ATOM 1984 C C . TYR A 1 247 ? 17.053 -10.153 -3.052 1.00 55.62 247 TYR A C 1
ATOM 1986 O O . TYR A 1 247 ? 16.702 -9.677 -4.134 1.00 55.62 247 TYR A O 1
ATOM 1994 N N . PHE A 1 248 ? 16.650 -11.333 -2.602 1.00 47.16 248 PHE A N 1
ATOM 1995 C CA . PHE A 1 248 ? 15.557 -12.061 -3.212 1.00 47.16 248 PHE A CA 1
ATOM 1996 C C . PHE A 1 248 ? 14.252 -11.530 -2.635 1.00 47.16 248 PHE A C 1
ATOM 1998 O O . PHE A 1 248 ? 14.081 -11.411 -1.420 1.00 47.16 248 PHE A O 1
ATOM 2005 N N . SER A 1 249 ? 13.325 -11.173 -3.513 1.00 41.25 249 SER A N 1
ATOM 2006 C CA . SER A 1 249 ? 11.941 -10.931 -3.127 1.00 41.25 249 SER A CA 1
ATOM 2007 C C . SER A 1 249 ? 11.338 -12.246 -2.630 1.00 41.25 249 SER A C 1
ATOM 2009 O O . SER A 1 249 ? 11.205 -13.196 -3.404 1.00 41.25 249 SER A O 1
ATOM 2011 N N . VAL A 1 250 ? 10.982 -12.292 -1.347 1.00 46.50 250 VAL A N 1
ATOM 2012 C CA . VAL A 1 250 ? 10.141 -13.350 -0.769 1.00 46.50 250 VAL A CA 1
ATOM 2013 C C . VAL A 1 250 ? 8.687 -12.904 -0.865 1.00 46.50 250 VAL A C 1
ATOM 2015 O O . VAL A 1 250 ? 8.394 -11.771 -0.411 1.00 46.50 250 VAL A O 1
#